Protein AF-A0A3M1MWC8-F1 (afdb_monomer_lite)

Radius of gyration: 82.12 Å; chains: 1; bounding box: 139×34×210 Å

Structure (mmCIF, N/CA/C/O backbone):
data_AF-A0A3M1MWC8-F1
#
_entry.id   AF-A0A3M1MWC8-F1
#
loop_
_atom_site.group_PDB
_atom_site.id
_atom_site.type_symbol
_atom_site.label_atom_id
_atom_site.label_alt_id
_atom_site.label_comp_id
_atom_site.label_asym_id
_atom_site.label_entity_id
_atom_site.label_seq_id
_atom_site.pdbx_PDB_ins_code
_atom_site.Cartn_x
_atom_site.Cartn_y
_atom_site.Cartn_z
_atom_site.occupancy
_atom_site.B_iso_or_equiv
_atom_site.auth_seq_id
_atom_site.auth_comp_id
_atom_site.auth_asym_id
_atom_site.auth_atom_id
_atom_site.pdbx_PDB_model_num
ATOM 1 N N . MET A 1 1 ? 84.995 -15.827 -116.223 1.00 38.31 1 MET A N 1
ATOM 2 C CA . MET A 1 1 ? 84.114 -15.001 -117.067 1.00 38.31 1 MET A CA 1
ATOM 3 C C . MET A 1 1 ? 84.270 -13.582 -116.581 1.00 38.31 1 MET A C 1
ATOM 5 O O . MET A 1 1 ? 84.139 -13.367 -115.385 1.00 38.31 1 MET A O 1
ATOM 9 N N . GLU A 1 2 ? 84.683 -12.692 -117.476 1.00 37.91 2 GLU A N 1
ATOM 10 C CA . GLU A 1 2 ? 84.898 -11.269 -117.216 1.00 37.91 2 GLU A CA 1
ATOM 11 C C . GLU A 1 2 ? 83.614 -10.648 -116.662 1.00 37.91 2 GLU A C 1
ATOM 13 O O . GLU A 1 2 ? 82.601 -10.576 -117.358 1.00 37.91 2 GLU A O 1
ATOM 18 N N . GLU A 1 3 ? 83.635 -10.219 -115.402 1.00 44.03 3 GLU A N 1
ATOM 19 C CA . GLU A 1 3 ? 82.586 -9.346 -114.890 1.00 44.03 3 GLU A CA 1
ATOM 20 C C . GLU A 1 3 ? 82.757 -7.993 -115.586 1.00 44.03 3 GLU A C 1
ATOM 22 O O . GLU A 1 3 ? 83.698 -7.244 -115.322 1.00 44.03 3 GLU A O 1
ATOM 27 N N . SER A 1 4 ? 81.888 -7.724 -116.562 1.00 52.09 4 SER A N 1
ATOM 28 C CA . SER A 1 4 ? 81.836 -6.437 -117.255 1.00 52.09 4 SER A CA 1
ATOM 29 C C . SER A 1 4 ? 81.659 -5.309 -116.234 1.00 52.09 4 SER A C 1
ATOM 31 O O . SER A 1 4 ? 80.893 -5.483 -115.281 1.00 52.09 4 SER A O 1
ATOM 33 N N . PRO A 1 5 ? 82.319 -4.150 -116.415 1.00 57.97 5 PRO A N 1
ATOM 34 C CA . PRO A 1 5 ? 82.152 -3.033 -115.501 1.00 57.97 5 PRO A CA 1
ATOM 35 C C . PRO A 1 5 ? 80.685 -2.597 -115.522 1.00 57.97 5 PRO A C 1
ATOM 37 O O . PRO A 1 5 ? 80.167 -2.160 -116.549 1.00 57.97 5 PRO A O 1
ATOM 40 N N . LEU A 1 6 ? 79.999 -2.757 -114.393 1.00 66.56 6 LEU A N 1
ATOM 41 C CA . LEU A 1 6 ? 78.632 -2.278 -114.211 1.00 66.56 6 LEU A CA 1
ATOM 42 C C . LEU A 1 6 ? 78.668 -0.745 -114.184 1.00 66.56 6 LEU A C 1
ATOM 44 O O . LEU A 1 6 ? 79.138 -0.141 -113.223 1.00 66.56 6 LEU A O 1
ATOM 48 N N . VAL A 1 7 ? 78.230 -0.116 -115.277 1.00 70.12 7 VAL A N 1
ATOM 49 C CA . VAL A 1 7 ? 78.173 1.345 -115.424 1.00 70.12 7 VAL A CA 1
ATOM 50 C C . VAL A 1 7 ? 76.782 1.822 -115.016 1.00 70.12 7 VAL A C 1
ATOM 52 O O . VAL A 1 7 ? 75.805 1.457 -115.659 1.00 70.12 7 VAL A O 1
ATOM 55 N N . ILE A 1 8 ? 76.705 2.646 -113.972 1.00 77.88 8 ILE A N 1
ATOM 56 C CA . ILE A 1 8 ? 75.464 3.271 -113.495 1.00 77.88 8 ILE A CA 1
ATOM 57 C C . ILE A 1 8 ? 75.379 4.669 -114.117 1.00 77.88 8 ILE A C 1
ATOM 59 O O . ILE A 1 8 ? 76.268 5.486 -113.863 1.00 77.88 8 ILE A O 1
ATOM 63 N N . ARG A 1 9 ? 74.368 4.949 -114.950 1.00 77.62 9 ARG A N 1
ATOM 64 C CA . ARG A 1 9 ? 74.211 6.262 -115.614 1.00 77.62 9 ARG A CA 1
ATOM 65 C C . ARG A 1 9 ? 73.063 7.089 -115.047 1.00 77.62 9 ARG A C 1
ATOM 67 O O . ARG A 1 9 ? 73.152 8.315 -115.055 1.00 77.62 9 ARG A O 1
ATOM 74 N N . ASP A 1 10 ? 72.044 6.433 -114.513 1.00 81.50 10 ASP A N 1
ATOM 75 C CA . ASP A 1 10 ? 70.884 7.051 -113.877 1.00 81.50 10 ASP A CA 1
ATOM 76 C C . ASP A 1 10 ? 70.375 6.210 -112.685 1.00 81.50 10 ASP A C 1
ATOM 78 O O . ASP A 1 10 ? 70.971 5.204 -112.284 1.00 81.50 10 ASP A O 1
ATOM 82 N N . VAL A 1 11 ? 69.302 6.681 -112.043 1.00 77.44 11 VAL A N 1
ATOM 83 C CA . VAL A 1 11 ? 68.699 6.021 -110.872 1.00 77.44 11 VAL A CA 1
ATOM 84 C C . VAL A 1 11 ? 67.979 4.724 -111.265 1.0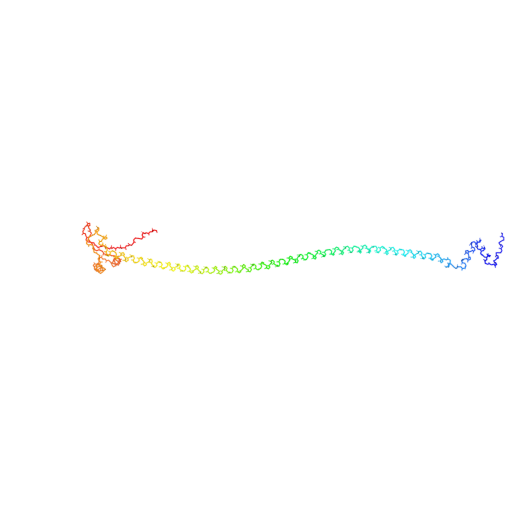0 77.44 11 VAL A C 1
ATOM 86 O O . VAL A 1 11 ? 67.907 3.803 -110.453 1.00 77.44 11 VAL A O 1
ATOM 89 N N . GLU A 1 12 ? 67.500 4.616 -112.504 1.00 81.56 12 GLU A N 1
ATOM 90 C CA . GLU A 1 12 ? 66.779 3.446 -113.016 1.00 81.56 12 GLU A CA 1
ATOM 91 C C . GLU A 1 12 ? 67.740 2.274 -113.286 1.00 81.56 12 GLU A C 1
ATOM 93 O O . GLU A 1 12 ? 67.446 1.127 -112.927 1.00 81.56 12 GLU A O 1
ATOM 98 N N . ASP A 1 13 ? 68.936 2.563 -113.808 1.00 77.56 13 ASP A N 1
ATOM 99 C CA . ASP A 1 13 ? 70.060 1.630 -113.908 1.00 77.56 13 ASP A CA 1
ATOM 100 C C . ASP A 1 13 ? 70.444 1.086 -112.522 1.00 77.56 13 ASP A C 1
ATOM 102 O O . ASP A 1 13 ? 70.625 -0.125 -112.343 1.00 77.56 13 ASP A O 1
ATOM 106 N N . LEU A 1 14 ? 70.522 1.966 -111.514 1.00 80.06 14 LEU A N 1
ATOM 107 C CA . LEU A 1 14 ? 70.811 1.587 -110.129 1.00 80.06 14 LEU A CA 1
ATOM 108 C C . LEU A 1 14 ? 69.698 0.702 -109.541 1.00 80.06 14 LEU A C 1
ATOM 110 O O . LEU A 1 14 ? 69.996 -0.334 -108.947 1.00 80.06 14 LEU A O 1
ATOM 114 N N . GLU A 1 15 ? 68.424 1.051 -109.727 1.00 80.44 15 GLU A N 1
ATOM 115 C CA . GLU A 1 15 ? 67.285 0.257 -109.248 1.00 80.44 15 GLU A CA 1
ATOM 116 C C . GLU A 1 15 ? 67.282 -1.158 -109.848 1.00 80.44 15 GLU A C 1
ATOM 118 O O . GLU A 1 15 ? 67.172 -2.150 -109.118 1.00 80.44 15 GLU A O 1
ATOM 123 N N . ARG A 1 16 ? 67.489 -1.276 -111.166 1.00 79.25 16 ARG A N 1
ATOM 124 C CA . ARG A 1 16 ? 67.524 -2.564 -111.876 1.00 79.25 16 ARG A CA 1
ATOM 125 C C . ARG A 1 16 ? 68.657 -3.463 -111.382 1.00 79.25 16 ARG A C 1
ATOM 127 O O . ARG A 1 16 ? 68.454 -4.666 -111.178 1.00 79.25 16 ARG A O 1
ATOM 134 N N . ILE A 1 17 ? 69.838 -2.891 -111.151 1.00 80.44 17 ILE A N 1
ATOM 135 C CA . ILE A 1 17 ? 71.000 -3.616 -110.623 1.00 80.44 17 ILE A CA 1
ATOM 136 C C . ILE A 1 17 ? 70.734 -4.098 -109.185 1.00 80.44 17 ILE A C 1
ATOM 138 O O . ILE A 1 17 ? 71.017 -5.259 -108.876 1.00 80.44 17 ILE A O 1
ATOM 142 N N . LEU A 1 18 ? 70.132 -3.263 -108.330 1.00 80.88 18 LEU A N 1
ATOM 143 C CA . LEU A 1 18 ? 69.821 -3.598 -106.931 1.00 80.88 18 LEU A CA 1
ATOM 144 C C . LEU A 1 18 ? 68.668 -4.607 -106.779 1.00 80.88 18 LEU A C 1
ATOM 146 O O . LEU A 1 18 ? 68.659 -5.377 -105.818 1.00 80.88 18 LEU A O 1
ATOM 150 N N . LEU A 1 19 ? 67.706 -4.638 -107.707 1.00 78.69 19 LEU A N 1
ATOM 151 C CA . LEU A 1 19 ? 66.654 -5.665 -107.748 1.00 78.69 19 LEU A CA 1
ATOM 152 C C . LEU A 1 19 ? 67.197 -7.033 -108.184 1.00 78.69 19 LEU A C 1
ATOM 154 O O . LEU A 1 19 ? 66.757 -8.058 -107.669 1.00 78.69 19 LEU A O 1
ATOM 158 N N . THR A 1 20 ? 68.169 -7.045 -109.101 1.00 81.62 20 THR A N 1
ATOM 159 C CA . THR A 1 20 ? 68.788 -8.279 -109.618 1.00 81.62 20 THR A CA 1
ATOM 160 C C . THR A 1 20 ? 69.815 -8.861 -108.635 1.00 81.62 20 THR A C 1
ATOM 162 O O . THR A 1 20 ? 69.982 -10.076 -108.563 1.00 81.62 20 THR A O 1
ATOM 165 N N . HIS A 1 21 ? 70.466 -8.009 -107.833 1.00 82.94 21 HIS A N 1
ATOM 166 C CA . HIS A 1 21 ? 71.477 -8.398 -106.844 1.00 82.94 21 HIS A CA 1
ATOM 167 C C . HIS A 1 21 ? 71.040 -8.004 -105.421 1.00 82.94 21 HIS A C 1
ATOM 169 O O . HIS A 1 21 ? 71.452 -6.958 -104.908 1.00 82.94 21 HIS A O 1
ATOM 175 N N . PRO A 1 22 ? 70.250 -8.846 -104.726 1.00 78.81 22 PRO A N 1
ATOM 176 C CA . PRO A 1 22 ? 69.733 -8.533 -103.390 1.00 78.81 22 PRO A CA 1
ATOM 177 C C . PRO A 1 22 ? 70.838 -8.267 -102.351 1.00 78.81 22 PRO A C 1
ATOM 179 O O . PRO A 1 22 ? 70.646 -7.456 -101.447 1.00 78.81 22 PRO A O 1
ATOM 182 N N . ALA A 1 23 ? 72.023 -8.868 -102.514 1.00 78.38 23 ALA A N 1
ATOM 183 C CA . ALA A 1 23 ? 73.184 -8.602 -101.661 1.00 78.38 23 ALA A CA 1
ATOM 184 C C . ALA A 1 23 ? 73.707 -7.154 -101.781 1.00 78.38 23 ALA A C 1
ATOM 186 O O . ALA A 1 23 ? 74.145 -6.570 -100.790 1.00 78.38 23 ALA A O 1
ATOM 187 N N . TRP A 1 24 ? 73.641 -6.550 -102.974 1.00 81.19 24 TRP A N 1
ATOM 188 C CA . TRP A 1 24 ? 74.087 -5.170 -103.205 1.00 81.19 24 TRP A CA 1
ATOM 189 C C . TRP A 1 24 ? 73.098 -4.164 -102.631 1.00 81.19 24 TRP A C 1
ATOM 191 O O . TRP A 1 24 ? 73.505 -3.171 -102.035 1.00 81.19 24 TRP A O 1
ATOM 201 N N . ARG A 1 25 ? 71.800 -4.459 -102.734 1.00 79.69 25 ARG A N 1
ATOM 202 C CA . ARG A 1 25 ? 70.735 -3.689 -102.083 1.00 79.69 25 ARG A CA 1
ATOM 203 C C . ARG A 1 25 ? 70.890 -3.660 -100.573 1.00 79.69 25 ARG A C 1
ATOM 205 O O . ARG A 1 25 ? 70.779 -2.590 -99.984 1.00 79.69 25 ARG A O 1
ATOM 212 N N . GLU A 1 26 ? 71.184 -4.801 -99.961 1.00 78.56 26 GLU A N 1
ATOM 213 C CA . GLU A 1 26 ? 71.414 -4.873 -98.519 1.00 78.56 26 GLU A CA 1
ATOM 214 C C . GLU A 1 26 ? 72.678 -4.101 -98.112 1.00 78.56 26 GLU A C 1
ATOM 216 O O . GLU A 1 26 ? 72.655 -3.326 -97.156 1.00 78.56 26 GLU A O 1
ATOM 221 N N . ARG A 1 27 ? 73.760 -4.203 -98.897 1.00 77.81 27 ARG A N 1
ATOM 222 C CA . ARG A 1 27 ? 74.992 -3.443 -98.644 1.00 77.81 27 ARG A CA 1
ATOM 223 C C . ARG A 1 27 ? 74.801 -1.931 -98.792 1.00 77.81 27 ARG A C 1
ATOM 225 O O . ARG A 1 27 ? 75.279 -1.176 -97.950 1.00 77.81 27 ARG A O 1
ATOM 232 N N . LEU A 1 28 ? 74.089 -1.485 -99.828 1.00 79.06 28 LEU A N 1
ATOM 233 C CA . LEU A 1 28 ? 73.754 -0.075 -100.042 1.00 79.06 28 LEU A CA 1
ATOM 234 C C . LEU A 1 28 ? 72.820 0.446 -98.936 1.00 79.06 28 LEU A C 1
ATOM 236 O O . LEU A 1 28 ? 72.993 1.567 -98.466 1.00 79.06 28 LEU A O 1
ATOM 240 N N . ARG A 1 29 ? 71.878 -0.384 -98.465 1.00 77.81 29 ARG A N 1
ATOM 241 C CA . ARG A 1 29 ? 70.994 -0.067 -97.336 1.00 77.81 29 ARG A CA 1
ATOM 242 C C . ARG A 1 29 ? 71.781 0.175 -96.052 1.00 77.81 29 ARG A C 1
ATOM 244 O O . ARG A 1 29 ? 71.519 1.174 -95.404 1.00 77.81 29 ARG A O 1
ATOM 251 N N . GLN A 1 30 ? 72.756 -0.675 -95.728 1.00 79.44 30 GLN A N 1
ATOM 252 C CA . GLN A 1 30 ? 73.627 -0.519 -94.551 1.00 79.44 30 GLN A CA 1
ATOM 253 C C . GLN A 1 30 ? 74.558 0.704 -94.635 1.00 79.44 30 GLN A C 1
ATOM 255 O O . GLN A 1 30 ? 74.917 1.277 -93.610 1.00 79.44 30 GLN A O 1
ATOM 260 N N . LEU A 1 31 ? 74.970 1.099 -95.847 1.00 77.25 31 LEU A N 1
ATOM 261 C CA . LEU A 1 31 ? 75.815 2.279 -96.071 1.00 77.25 31 LEU A CA 1
ATOM 262 C C . LEU A 1 31 ? 75.026 3.597 -95.999 1.00 77.25 31 LEU A C 1
ATOM 264 O O . LEU A 1 31 ? 75.543 4.581 -95.478 1.00 77.25 31 LEU A O 1
ATOM 268 N N . LEU A 1 32 ? 73.796 3.625 -96.530 1.00 77.38 32 LEU A N 1
ATOM 269 C CA . LEU A 1 32 ? 72.940 4.821 -96.565 1.00 77.38 32 LEU A CA 1
ATOM 270 C C . LEU A 1 32 ? 72.128 5.014 -95.279 1.00 77.38 32 LEU A C 1
ATOM 272 O O . LEU A 1 32 ? 71.945 6.137 -94.815 1.00 77.38 32 LEU A O 1
ATOM 276 N N . LEU A 1 33 ? 71.626 3.923 -94.707 1.00 77.06 33 LEU A N 1
ATOM 277 C CA . LEU A 1 33 ? 70.932 3.896 -93.428 1.00 77.06 33 LEU A CA 1
ATOM 278 C C . LEU A 1 33 ? 71.887 3.235 -92.435 1.00 77.06 33 LEU A C 1
ATOM 280 O O . LEU A 1 33 ? 72.059 2.020 -92.459 1.00 77.06 33 LEU A O 1
ATOM 284 N N . GLY A 1 34 ? 72.526 4.022 -91.566 1.00 76.75 34 GLY A N 1
ATOM 285 C CA . GLY A 1 34 ? 73.347 3.454 -90.492 1.00 76.75 34 GLY A CA 1
ATOM 286 C C . GLY A 1 34 ? 72.543 2.475 -89.621 1.00 76.75 34 GLY A C 1
ATOM 287 O O . GLY A 1 34 ? 71.311 2.545 -89.584 1.00 76.75 34 GLY A O 1
ATOM 288 N N . GLU A 1 35 ? 73.225 1.596 -88.876 1.00 72.50 35 GLU A N 1
ATOM 289 C CA . GLU A 1 35 ? 72.606 0.481 -88.126 1.00 72.50 35 GLU A CA 1
ATOM 290 C C . GLU A 1 35 ? 71.414 0.893 -87.238 1.00 72.50 35 GLU A C 1
ATOM 292 O O . GLU A 1 35 ? 70.447 0.145 -87.071 1.00 72.50 35 GLU A O 1
ATOM 297 N N . GLY A 1 36 ? 71.440 2.118 -86.703 1.00 76.06 36 GLY A N 1
ATOM 298 C CA . GLY A 1 36 ? 70.351 2.673 -85.902 1.00 76.06 36 GLY A CA 1
ATOM 299 C C . GLY A 1 36 ? 69.041 2.890 -86.672 1.00 76.06 36 GLY A C 1
ATOM 300 O O . GLY A 1 36 ? 67.975 2.636 -86.113 1.00 76.06 36 GLY A O 1
ATOM 301 N N . LEU A 1 37 ? 69.100 3.322 -87.939 1.00 79.19 37 LEU A N 1
ATOM 302 C CA . LEU A 1 37 ? 67.916 3.590 -88.770 1.00 79.19 37 LEU A CA 1
ATOM 303 C C . LEU A 1 37 ? 67.334 2.308 -89.377 1.00 79.19 37 LEU A C 1
ATOM 305 O O . LEU A 1 37 ? 66.119 2.207 -89.531 1.00 79.19 37 LEU A O 1
ATOM 309 N N . THR A 1 38 ? 68.165 1.302 -89.664 1.00 79.62 38 THR A N 1
ATOM 310 C CA . THR A 1 38 ? 67.692 -0.017 -90.120 1.00 79.62 38 THR A CA 1
ATOM 311 C C . THR A 1 38 ? 67.005 -0.811 -89.009 1.00 79.62 38 THR A C 1
ATOM 313 O O . THR A 1 38 ? 66.042 -1.524 -89.282 1.00 79.62 38 THR A O 1
ATOM 316 N N . ALA A 1 39 ? 67.449 -0.667 -87.754 1.00 83.75 39 ALA A N 1
ATOM 317 C CA . ALA A 1 39 ? 66.852 -1.345 -86.600 1.00 83.75 39 ALA A CA 1
ATOM 318 C C . ALA A 1 39 ? 65.635 -0.609 -86.004 1.00 83.75 39 ALA A C 1
ATOM 320 O O . ALA A 1 39 ? 64.925 -1.179 -85.174 1.00 83.75 39 ALA A O 1
ATOM 321 N N . LEU A 1 40 ? 65.386 0.648 -86.395 1.00 87.62 40 LEU A N 1
ATOM 322 C CA . LEU A 1 40 ? 64.353 1.498 -85.794 1.00 87.62 40 LEU A CA 1
ATOM 323 C C . LEU A 1 40 ? 62.934 0.897 -85.867 1.00 87.62 40 LEU A C 1
ATOM 325 O O . LEU A 1 40 ? 62.294 0.868 -84.818 1.00 87.62 40 LEU A O 1
ATOM 329 N N . PRO A 1 41 ? 62.441 0.366 -87.009 1.00 87.69 41 PRO A N 1
ATOM 330 C CA . PRO A 1 41 ? 61.098 -0.219 -87.069 1.00 87.69 41 PRO A CA 1
ATOM 331 C C . PRO A 1 41 ? 60.929 -1.400 -86.108 1.00 87.69 41 PRO A C 1
ATOM 333 O O . PRO A 1 41 ? 59.959 -1.452 -85.365 1.00 87.69 41 PRO A O 1
ATOM 336 N N . GLN A 1 42 ? 61.923 -2.292 -86.032 1.00 87.12 42 GLN A N 1
ATOM 337 C CA . GLN A 1 42 ? 61.888 -3.440 -85.120 1.00 87.12 42 GLN A CA 1
ATOM 338 C C . GLN A 1 42 ? 61.989 -3.016 -83.649 1.00 87.12 42 GLN A C 1
ATOM 340 O O . GLN A 1 42 ? 61.327 -3.593 -82.792 1.00 87.12 42 GLN A O 1
ATOM 345 N N . ARG A 1 43 ? 62.813 -2.006 -83.332 1.00 88.19 43 ARG A N 1
ATOM 346 C CA . ARG A 1 43 ? 62.898 -1.438 -81.975 1.00 88.19 43 ARG A CA 1
ATOM 347 C C . ARG A 1 43 ? 61.586 -0.778 -81.567 1.00 88.19 43 ARG A C 1
ATOM 349 O O . ARG A 1 43 ? 61.176 -0.936 -80.424 1.00 88.19 43 ARG A O 1
ATOM 356 N N . PHE A 1 44 ? 60.942 -0.068 -82.490 1.00 91.12 44 PHE A N 1
ATOM 357 C CA . PHE A 1 44 ? 59.642 0.552 -82.270 1.00 91.12 44 PHE A CA 1
ATOM 358 C C . PHE A 1 44 ? 58.541 -0.498 -82.080 1.00 91.12 44 PHE A C 1
ATOM 360 O O . PHE A 1 44 ? 57.804 -0.408 -81.110 1.00 91.12 44 PHE A O 1
ATOM 367 N N . GLU A 1 45 ? 58.473 -1.534 -82.922 1.00 92.38 45 GLU A N 1
ATOM 368 C CA . GLU A 1 45 ? 57.521 -2.645 -82.759 1.00 92.38 45 GLU A CA 1
ATOM 369 C C . GLU A 1 45 ? 57.700 -3.371 -81.421 1.00 92.38 45 GLU A C 1
ATOM 371 O O . GLU A 1 45 ? 56.715 -3.658 -80.746 1.00 92.38 45 GLU A O 1
ATOM 376 N N . ARG A 1 46 ? 58.948 -3.624 -81.003 1.00 90.62 46 ARG A N 1
ATOM 377 C CA . ARG A 1 46 ? 59.239 -4.209 -79.685 1.00 90.62 46 ARG A CA 1
ATOM 378 C C . ARG A 1 46 ? 58.809 -3.295 -78.548 1.00 90.62 46 ARG A C 1
ATOM 380 O O . ARG A 1 46 ? 58.129 -3.761 -77.648 1.00 90.62 46 ARG A O 1
ATOM 387 N N . PHE A 1 47 ? 59.152 -2.010 -78.616 1.00 92.94 47 PHE A N 1
ATOM 388 C CA . PHE A 1 47 ? 58.738 -1.026 -77.617 1.00 92.94 47 PHE A CA 1
ATOM 389 C C . PHE A 1 47 ? 57.211 -0.963 -77.495 1.00 92.94 47 PHE A C 1
ATOM 391 O O . PHE A 1 47 ? 56.675 -1.078 -76.401 1.00 92.94 47 PHE A O 1
ATOM 398 N N . VAL A 1 48 ? 56.503 -0.863 -78.622 1.00 94.81 48 VAL A N 1
ATOM 399 C CA . VAL A 1 48 ? 55.036 -0.859 -78.675 1.00 94.81 48 VAL A CA 1
ATOM 400 C C . VAL A 1 48 ? 54.467 -2.151 -78.082 1.00 94.81 48 VAL A C 1
ATOM 402 O O . VAL A 1 48 ? 53.551 -2.091 -77.268 1.00 94.81 48 VAL A O 1
ATOM 405 N N . ALA A 1 49 ? 55.023 -3.316 -78.424 1.00 92.88 49 ALA A N 1
ATOM 406 C CA . ALA A 1 49 ? 54.583 -4.597 -77.875 1.00 92.88 49 ALA A CA 1
ATOM 407 C C . ALA A 1 49 ? 54.822 -4.712 -76.358 1.00 92.88 49 ALA A C 1
ATOM 409 O O . ALA A 1 49 ? 53.952 -5.200 -75.639 1.00 92.88 49 ALA A O 1
ATOM 410 N N . GLU A 1 50 ? 55.976 -4.257 -75.867 1.00 94.00 50 GLU A N 1
ATOM 411 C CA . GLU A 1 50 ? 56.330 -4.267 -74.445 1.00 94.00 50 GLU A CA 1
ATOM 412 C C . GLU A 1 50 ? 55.432 -3.321 -73.638 1.00 94.00 50 GLU A C 1
ATOM 414 O O . GLU A 1 50 ? 54.856 -3.739 -72.633 1.00 94.00 50 GLU A O 1
ATOM 419 N N . GLU A 1 51 ? 55.245 -2.083 -74.101 1.00 93.62 51 GLU A N 1
ATOM 420 C CA . GLU A 1 51 ? 54.366 -1.094 -73.463 1.00 93.62 51 GLU A CA 1
ATOM 421 C C . GLU A 1 51 ? 52.902 -1.550 -73.466 1.00 93.62 51 GLU A C 1
ATOM 423 O O . GLU A 1 51 ? 52.231 -1.480 -72.436 1.00 93.62 51 GLU A O 1
ATOM 428 N N . HIS A 1 52 ? 52.398 -2.092 -74.583 1.00 94.62 52 HIS A N 1
ATOM 429 C CA . HIS A 1 52 ? 51.042 -2.646 -74.628 1.00 94.62 52 HIS A CA 1
ATOM 430 C C . HIS A 1 52 ? 50.875 -3.840 -73.688 1.00 94.62 52 HIS A C 1
ATOM 432 O O . HIS A 1 52 ? 49.864 -3.923 -72.994 1.00 94.62 52 HIS A O 1
ATOM 438 N N . ALA A 1 53 ? 51.865 -4.732 -73.597 1.00 94.12 53 ALA A N 1
ATOM 439 C CA . ALA A 1 53 ? 51.811 -5.858 -72.670 1.00 94.12 53 ALA A CA 1
ATOM 440 C C . ALA A 1 53 ? 51.800 -5.397 -71.200 1.00 94.12 53 ALA A C 1
ATOM 442 O O . ALA A 1 53 ? 51.048 -5.939 -70.385 1.00 94.12 53 ALA A O 1
ATOM 443 N N . GLN A 1 54 ? 52.594 -4.376 -70.856 1.00 95.31 54 GLN A N 1
ATOM 444 C CA . GLN A 1 54 ? 52.597 -3.779 -69.516 1.00 95.31 54 GLN A CA 1
ATOM 445 C C . GLN A 1 54 ? 51.275 -3.067 -69.199 1.00 95.31 54 GLN A C 1
ATOM 447 O O . GLN A 1 54 ? 50.735 -3.218 -68.094 1.00 95.31 54 GLN A O 1
ATOM 452 N N . LEU A 1 55 ? 50.725 -2.326 -70.165 1.00 95.75 55 LEU A N 1
ATOM 453 C CA . LEU A 1 55 ? 49.419 -1.682 -70.052 1.00 95.75 55 LEU A CA 1
ATOM 454 C C . LEU A 1 55 ? 48.323 -2.727 -69.818 1.00 95.75 55 LEU A C 1
ATOM 456 O O . LEU A 1 55 ? 47.554 -2.599 -68.868 1.00 95.75 55 LEU A O 1
ATOM 460 N N . ASP A 1 56 ? 48.292 -3.796 -70.613 1.00 96.00 56 ASP A N 1
ATOM 461 C CA . ASP A 1 56 ? 47.319 -4.883 -70.490 1.00 96.00 56 ASP A CA 1
ATOM 462 C C . ASP A 1 56 ? 47.411 -5.575 -69.130 1.00 96.00 56 ASP A C 1
ATOM 464 O O . ASP A 1 56 ? 46.392 -5.868 -68.497 1.00 96.00 56 ASP A O 1
ATOM 468 N N . GLN A 1 57 ? 48.627 -5.816 -68.636 1.00 95.94 57 GLN A N 1
ATOM 469 C CA . GLN A 1 57 ? 48.831 -6.381 -67.305 1.00 95.94 57 GLN A CA 1
ATOM 470 C C . GLN A 1 57 ? 48.302 -5.443 -66.212 1.00 95.94 57 GLN A C 1
ATOM 472 O O . GLN A 1 57 ? 47.644 -5.894 -65.269 1.00 95.94 57 GLN A O 1
ATOM 477 N N . THR A 1 58 ? 48.559 -4.143 -66.345 1.00 96.25 58 THR A N 1
ATOM 478 C CA . THR A 1 58 ? 48.089 -3.127 -65.399 1.00 96.25 58 THR A CA 1
ATOM 479 C C . THR A 1 58 ? 46.567 -3.027 -65.417 1.00 96.25 58 THR A C 1
ATOM 481 O O . THR A 1 58 ? 45.945 -3.052 -64.356 1.00 96.25 58 THR A O 1
ATOM 484 N N . LEU A 1 59 ? 45.953 -3.011 -66.602 1.00 97.00 59 LEU A N 1
ATOM 485 C CA . LEU A 1 59 ? 44.501 -2.998 -66.773 1.00 97.00 59 LEU A CA 1
ATOM 486 C C . LEU A 1 59 ? 43.850 -4.237 -66.156 1.00 97.00 59 LEU A C 1
ATOM 488 O O . LEU A 1 59 ? 42.869 -4.107 -65.427 1.00 97.00 59 LEU A O 1
ATOM 492 N N . ARG A 1 60 ? 44.428 -5.429 -66.353 1.00 96.56 60 ARG A N 1
ATOM 493 C CA . ARG A 1 60 ? 43.948 -6.660 -65.701 1.00 96.56 60 ARG A CA 1
ATOM 494 C C . ARG A 1 60 ? 44.037 -6.572 -64.180 1.00 96.56 60 ARG A C 1
ATOM 496 O O . ARG A 1 60 ? 43.092 -6.952 -63.493 1.00 96.56 60 ARG A O 1
ATOM 503 N N . ARG A 1 61 ? 45.146 -6.052 -63.643 1.00 97.31 61 ARG A N 1
ATOM 504 C CA . ARG A 1 61 ? 45.324 -5.883 -62.193 1.00 97.31 61 ARG A CA 1
ATOM 505 C C . ARG A 1 61 ? 44.319 -4.890 -61.613 1.00 97.31 61 ARG A C 1
ATOM 507 O O . ARG A 1 61 ? 43.754 -5.155 -60.557 1.00 97.31 61 ARG A O 1
ATOM 514 N N . ILE A 1 62 ? 44.087 -3.770 -62.297 1.00 97.62 62 ILE A N 1
ATOM 515 C CA . ILE A 1 62 ? 43.075 -2.784 -61.902 1.00 97.62 62 ILE A CA 1
ATOM 516 C C . ILE A 1 62 ? 41.682 -3.418 -61.944 1.00 97.62 62 ILE A C 1
ATOM 518 O O . ILE A 1 62 ? 40.949 -3.286 -60.970 1.00 97.62 62 ILE A O 1
ATOM 522 N N . GLY A 1 63 ? 41.343 -4.162 -63.002 1.00 97.25 63 GLY A N 1
ATOM 523 C CA . GLY A 1 63 ? 40.067 -4.880 -63.109 1.00 97.25 63 GLY A CA 1
ATOM 524 C C . GLY A 1 63 ? 39.815 -5.808 -61.918 1.00 97.25 63 GLY A C 1
ATOM 525 O O . GLY A 1 63 ? 38.781 -5.706 -61.268 1.00 97.25 63 GLY A O 1
ATOM 526 N N . GLN A 1 64 ? 40.812 -6.614 -61.542 1.00 97.25 64 GLN A N 1
ATOM 527 C CA . GLN A 1 64 ? 40.729 -7.494 -60.368 1.00 97.25 64 GLN A CA 1
ATOM 528 C C . GLN A 1 64 ? 40.559 -6.729 -59.045 1.00 97.25 64 GLN A C 1
ATOM 530 O O . GLN A 1 64 ? 39.868 -7.197 -58.142 1.00 97.25 64 GLN A O 1
ATOM 535 N N . LEU A 1 65 ? 41.209 -5.571 -58.888 1.00 97.62 65 LEU A N 1
ATOM 536 C CA . LEU A 1 65 ? 41.045 -4.737 -57.692 1.00 97.62 65 LEU A CA 1
ATOM 537 C C . LEU A 1 65 ? 39.650 -4.110 -57.626 1.00 97.62 65 LEU A C 1
ATOM 539 O O . LEU A 1 65 ? 39.069 -4.050 -56.546 1.00 97.62 65 LEU A O 1
ATOM 543 N N . VAL A 1 66 ? 39.109 -3.674 -58.765 1.00 97.88 66 VAL A N 1
ATOM 544 C CA . VAL A 1 66 ? 37.748 -3.131 -58.860 1.00 97.88 66 VAL A CA 1
ATOM 545 C C . VAL A 1 66 ? 36.711 -4.202 -58.527 1.00 97.88 66 VAL A C 1
ATOM 547 O O . VAL A 1 66 ? 35.792 -3.919 -57.764 1.00 97.88 66 VAL A O 1
ATOM 550 N N . GLU A 1 67 ? 36.875 -5.430 -59.026 1.00 97.44 67 GLU A N 1
ATOM 551 C CA . GLU A 1 67 ? 35.997 -6.560 -58.686 1.00 97.44 67 GLU A CA 1
ATOM 552 C C . GLU A 1 67 ? 36.011 -6.851 -57.181 1.00 97.44 67 GLU A C 1
ATOM 554 O O . GLU A 1 67 ? 34.954 -6.884 -56.552 1.00 97.44 67 GLU A O 1
ATOM 559 N N . LYS A 1 68 ? 37.199 -6.950 -56.569 1.00 97.50 68 LYS A N 1
ATOM 560 C CA . LYS A 1 68 ? 37.323 -7.141 -55.113 1.00 97.50 68 LYS A CA 1
ATOM 561 C C . LYS A 1 68 ? 36.668 -6.014 -54.319 1.00 97.50 68 LYS A C 1
ATOM 563 O O . LYS A 1 68 ? 35.955 -6.272 -53.353 1.00 97.50 68 LYS A O 1
ATOM 568 N N . LEU A 1 69 ? 36.880 -4.765 -54.731 1.00 97.69 69 LEU A N 1
ATOM 569 C CA . LEU A 1 69 ? 36.273 -3.615 -54.068 1.00 97.69 69 LEU A CA 1
ATOM 570 C C . LEU A 1 69 ? 34.741 -3.622 -54.218 1.00 97.69 69 LEU A C 1
ATOM 572 O O . LEU A 1 69 ? 34.030 -3.232 -53.293 1.00 97.69 69 LEU A O 1
ATOM 576 N N . ALA A 1 70 ? 34.214 -4.075 -55.357 1.00 96.88 70 ALA A N 1
ATOM 577 C CA . ALA A 1 70 ? 32.776 -4.226 -55.562 1.00 96.88 70 ALA A CA 1
ATOM 578 C C . ALA A 1 70 ? 32.177 -5.296 -54.631 1.00 96.88 70 ALA A C 1
ATOM 580 O O . ALA A 1 70 ? 31.130 -5.060 -54.024 1.00 96.88 70 ALA A O 1
ATOM 581 N N . GLU A 1 71 ? 32.859 -6.432 -54.459 1.00 97.62 71 GLU A N 1
ATOM 582 C CA . GLU A 1 71 ? 32.456 -7.489 -53.523 1.00 97.62 71 GLU A CA 1
ATOM 583 C C . GLU A 1 71 ? 32.467 -7.008 -52.064 1.00 97.62 71 GLU A C 1
ATOM 585 O O . GLU A 1 71 ? 31.504 -7.229 -51.323 1.00 97.62 71 GLU A O 1
ATOM 590 N N . GLU A 1 72 ? 33.523 -6.304 -51.646 1.00 97.88 72 GLU A N 1
ATOM 591 C CA . GLU A 1 72 ? 33.620 -5.726 -50.301 1.00 97.88 72 GLU A CA 1
ATOM 592 C C . GLU A 1 72 ? 32.524 -4.687 -50.047 1.00 97.88 72 GLU A C 1
ATOM 594 O O . GLU A 1 72 ? 31.872 -4.726 -49.001 1.00 97.88 72 GLU A O 1
ATOM 599 N N . ASN A 1 73 ? 32.256 -3.807 -51.015 1.00 97.81 73 ASN A N 1
ATOM 600 C CA . ASN A 1 73 ? 31.172 -2.830 -50.918 1.00 97.81 73 ASN A CA 1
ATOM 601 C C . ASN A 1 73 ? 29.801 -3.500 -50.788 1.00 97.81 73 ASN A C 1
ATOM 603 O O . ASN A 1 73 ? 28.988 -3.074 -49.966 1.00 97.81 73 ASN A O 1
ATOM 607 N N . LEU A 1 74 ? 29.545 -4.568 -51.549 1.00 97.81 74 LEU A N 1
ATOM 608 C CA . LEU A 1 74 ? 28.299 -5.324 -51.436 1.00 97.81 74 LEU A CA 1
ATOM 609 C C . LEU A 1 74 ? 28.159 -5.953 -50.043 1.00 97.81 74 LEU A C 1
ATOM 611 O O . LEU A 1 74 ? 27.094 -5.874 -49.428 1.00 97.81 74 LEU A O 1
ATOM 615 N N . ARG A 1 75 ? 29.241 -6.534 -49.515 1.00 97.94 75 ARG A N 1
ATOM 616 C CA . ARG A 1 75 ? 29.261 -7.116 -48.168 1.00 97.94 75 ARG A CA 1
ATOM 617 C C . ARG A 1 75 ? 29.008 -6.062 -47.090 1.00 97.94 75 ARG A C 1
ATOM 619 O O . ARG A 1 75 ? 28.216 -6.305 -46.179 1.00 97.94 75 ARG A O 1
ATOM 626 N N . LEU A 1 76 ? 29.646 -4.898 -47.192 1.00 98.12 76 LEU A N 1
ATOM 627 C CA . LEU A 1 76 ? 29.427 -3.787 -46.266 1.00 98.12 76 LEU A CA 1
ATOM 628 C C . LEU A 1 76 ? 27.978 -3.290 -46.331 1.00 98.12 76 LEU A C 1
ATOM 630 O O . LEU A 1 76 ? 27.365 -3.103 -45.285 1.00 98.12 76 LEU A O 1
ATOM 634 N N . ALA A 1 77 ? 27.392 -3.164 -47.525 1.00 97.69 77 ALA A N 1
ATOM 635 C CA . ALA A 1 77 ? 25.991 -2.769 -47.699 1.00 97.69 77 ALA A CA 1
ATOM 636 C C . ALA A 1 77 ? 24.999 -3.767 -47.066 1.00 97.69 77 ALA A C 1
ATOM 638 O O . ALA A 1 77 ? 23.973 -3.384 -46.497 1.00 97.69 77 ALA A O 1
ATOM 639 N N . GLN A 1 78 ? 25.306 -5.064 -47.119 1.00 97.69 78 GLN A N 1
ATOM 640 C CA . GLN A 1 78 ? 24.516 -6.087 -46.429 1.00 97.69 78 GLN A CA 1
ATOM 641 C C . GLN A 1 78 ? 24.653 -5.971 -44.904 1.00 97.69 78 GLN A C 1
ATOM 643 O O . GLN A 1 78 ? 23.658 -6.058 -44.181 1.00 97.69 78 GLN A O 1
ATOM 648 N N . GLN A 1 79 ? 25.869 -5.737 -44.401 1.00 98.19 79 GLN A N 1
ATOM 649 C CA . GLN A 1 79 ? 26.116 -5.551 -42.970 1.00 98.19 79 GLN A CA 1
ATO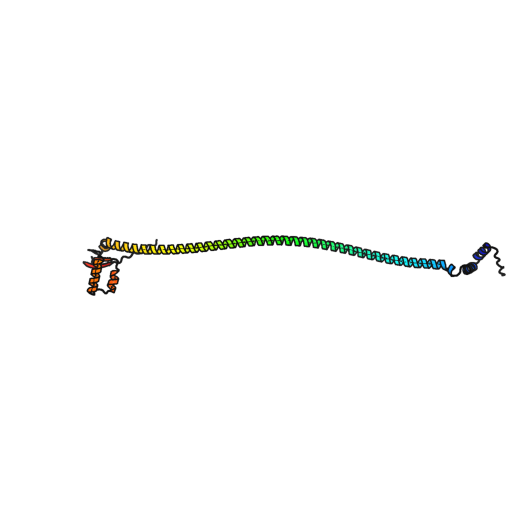M 650 C C . GLN A 1 79 ? 25.430 -4.300 -42.419 1.00 98.19 79 GLN A C 1
ATOM 652 O O . GLN A 1 79 ? 24.826 -4.370 -41.348 1.00 98.19 79 GLN A O 1
ATOM 657 N N . THR A 1 80 ? 25.477 -3.177 -43.139 1.00 98.06 80 THR A N 1
ATOM 658 C CA . THR A 1 80 ? 24.788 -1.948 -42.727 1.00 98.06 80 THR A CA 1
ATOM 659 C C . THR A 1 80 ? 23.283 -2.162 -42.678 1.00 98.06 80 THR A C 1
ATOM 661 O O . THR A 1 80 ? 22.667 -1.811 -41.678 1.00 98.06 80 THR A O 1
ATOM 664 N N . THR A 1 81 ? 22.706 -2.843 -43.671 1.00 98.00 81 THR A N 1
ATOM 665 C CA . THR A 1 81 ? 21.275 -3.184 -43.689 1.00 98.00 81 THR A CA 1
ATOM 666 C C . THR A 1 81 ? 20.876 -4.037 -42.478 1.00 98.00 81 THR A C 1
ATOM 668 O O . THR A 1 81 ? 19.892 -3.739 -41.799 1.00 98.00 81 THR A O 1
ATOM 671 N N . LEU A 1 82 ? 21.663 -5.068 -42.143 1.00 98.19 82 LEU A N 1
ATOM 672 C CA . LEU A 1 82 ? 21.420 -5.899 -40.958 1.00 98.19 82 LEU A CA 1
ATOM 673 C C . LEU A 1 82 ? 21.507 -5.088 -39.657 1.00 98.19 82 LEU A C 1
ATOM 675 O O . LEU A 1 82 ? 20.685 -5.270 -38.757 1.00 98.19 82 LEU A O 1
ATOM 679 N N . LEU A 1 83 ? 22.499 -4.202 -39.545 1.00 98.25 83 LEU A N 1
ATOM 680 C CA . LEU A 1 83 ? 22.648 -3.324 -38.386 1.00 98.25 83 LEU A CA 1
ATOM 681 C C . LEU A 1 83 ? 21.472 -2.353 -38.261 1.00 98.25 83 LEU A C 1
ATOM 683 O O . LEU A 1 83 ? 20.960 -2.179 -37.158 1.00 98.25 83 LEU A O 1
ATOM 687 N N . THR A 1 84 ? 20.991 -1.785 -39.367 1.00 98.19 84 THR A N 1
ATOM 688 C CA . THR A 1 84 ? 19.797 -0.931 -39.383 1.00 98.19 84 THR A CA 1
ATOM 689 C C . THR A 1 84 ? 18.567 -1.682 -38.882 1.00 98.19 84 THR A C 1
ATOM 691 O O . THR A 1 84 ? 17.841 -1.159 -38.041 1.00 98.19 84 THR A O 1
ATOM 694 N N . HIS A 1 85 ? 18.353 -2.927 -39.321 1.00 97.94 85 HIS A N 1
ATOM 695 C CA . HIS A 1 85 ? 17.254 -3.746 -38.804 1.00 97.94 85 HIS A CA 1
ATOM 696 C C . HIS A 1 85 ? 17.377 -3.997 -37.298 1.00 97.94 85 HIS A C 1
ATOM 698 O O . HIS A 1 85 ? 16.419 -3.768 -36.565 1.00 97.94 85 HIS A O 1
ATOM 704 N N . ARG A 1 86 ? 18.566 -4.376 -36.813 1.00 98.00 86 ARG A N 1
ATOM 705 C CA . ARG A 1 86 ? 18.800 -4.588 -35.374 1.00 98.00 86 ARG A CA 1
ATOM 706 C C . ARG A 1 86 ? 18.574 -3.326 -34.545 1.00 98.00 86 ARG A C 1
ATOM 708 O O . ARG A 1 86 ? 18.049 -3.417 -33.440 1.00 98.00 86 ARG A O 1
ATOM 715 N N . LEU A 1 87 ? 18.973 -2.162 -35.058 1.00 98.12 87 LEU A N 1
ATOM 716 C CA . LEU A 1 87 ? 18.720 -0.883 -34.395 1.00 98.12 87 LEU A CA 1
ATOM 717 C C . LEU A 1 87 ? 17.223 -0.593 -34.312 1.00 98.12 87 LEU A C 1
ATOM 719 O O . LEU A 1 87 ? 16.746 -0.241 -33.239 1.00 98.12 87 LEU A O 1
ATOM 723 N N . ASN A 1 88 ? 16.475 -0.814 -35.394 1.00 97.94 88 ASN A N 1
ATOM 724 C CA . ASN A 1 88 ? 15.024 -0.634 -35.390 1.00 97.94 88 ASN A CA 1
ATOM 725 C C . ASN A 1 88 ? 14.335 -1.561 -34.375 1.00 97.94 88 ASN A C 1
ATOM 727 O O . ASN A 1 88 ? 13.477 -1.104 -33.618 1.00 97.94 88 ASN A O 1
ATOM 731 N N . ASP A 1 89 ? 14.740 -2.832 -34.305 1.00 98.12 89 ASP A N 1
ATOM 732 C CA . ASP A 1 89 ? 14.212 -3.789 -33.325 1.00 98.12 89 ASP A CA 1
ATOM 733 C C . ASP A 1 89 ? 14.512 -3.348 -31.886 1.00 98.12 89 ASP A C 1
ATOM 735 O O . ASP A 1 89 ? 13.645 -3.423 -31.009 1.00 98.12 89 ASP A O 1
ATOM 739 N N . LEU A 1 90 ? 15.728 -2.846 -31.640 1.00 98.19 90 LEU A N 1
ATOM 740 C CA . LEU A 1 90 ? 16.129 -2.331 -30.334 1.00 98.19 90 LEU A CA 1
ATOM 741 C C . LEU A 1 90 ? 15.318 -1.088 -29.950 1.00 98.19 90 LEU A C 1
ATOM 743 O O . LEU A 1 90 ? 14.833 -1.011 -28.824 1.00 98.19 90 LEU A O 1
ATOM 747 N N . THR A 1 91 ? 15.105 -0.153 -30.878 1.00 98.06 91 THR A N 1
ATOM 748 C CA . THR A 1 91 ? 14.259 1.029 -30.658 1.00 98.06 91 THR A CA 1
ATOM 749 C C . THR A 1 91 ? 12.822 0.630 -30.324 1.00 98.06 91 THR A C 1
ATOM 751 O O . THR A 1 91 ? 12.241 1.152 -29.374 1.00 98.06 91 THR A O 1
ATOM 754 N N . GLN A 1 92 ? 12.251 -0.347 -31.034 1.00 98.00 92 GLN A N 1
ATOM 755 C CA . GLN A 1 92 ? 10.915 -0.862 -30.716 1.00 98.00 92 GLN A CA 1
ATOM 756 C C . GLN A 1 92 ? 10.862 -1.569 -29.358 1.00 98.00 92 GLN A C 1
ATOM 758 O O . GLN A 1 92 ? 9.845 -1.514 -28.664 1.00 98.00 92 GLN A O 1
ATOM 763 N N . HIS A 1 93 ? 11.921 -2.285 -28.979 1.00 98.00 93 HIS A N 1
ATOM 764 C CA . HIS A 1 93 ? 12.002 -2.904 -27.662 1.00 98.00 93 HIS A CA 1
ATOM 765 C C . HIS A 1 93 ? 12.088 -1.849 -26.555 1.00 98.00 93 HIS A C 1
ATOM 767 O O . HIS A 1 93 ? 11.354 -1.952 -25.576 1.00 98.00 93 HIS A O 1
ATOM 773 N N . MET A 1 94 ? 12.901 -0.809 -26.746 1.00 97.81 94 MET A N 1
ATOM 774 C CA . MET A 1 94 ? 13.027 0.306 -25.811 1.00 97.81 94 MET A CA 1
ATOM 775 C C . MET A 1 94 ? 11.688 1.023 -25.608 1.00 97.81 94 MET A C 1
ATOM 777 O O . MET A 1 94 ? 11.264 1.172 -24.468 1.00 97.81 94 MET A O 1
ATOM 781 N N . GLY A 1 95 ? 10.950 1.319 -26.684 1.00 98.25 95 GLY A N 1
ATOM 782 C CA . GLY A 1 95 ? 9.613 1.916 -26.568 1.00 98.25 95 GLY A CA 1
ATOM 783 C C . GLY A 1 95 ? 8.606 1.029 -25.819 1.00 98.25 95 GLY A C 1
ATOM 784 O O . GLY A 1 95 ? 7.773 1.522 -25.061 1.00 98.25 95 GLY A O 1
ATOM 785 N N . ARG A 1 96 ? 8.700 -0.303 -25.957 1.00 98.25 96 ARG A N 1
ATOM 786 C CA . ARG A 1 96 ? 7.881 -1.237 -25.160 1.00 98.25 96 ARG A CA 1
ATOM 787 C C . 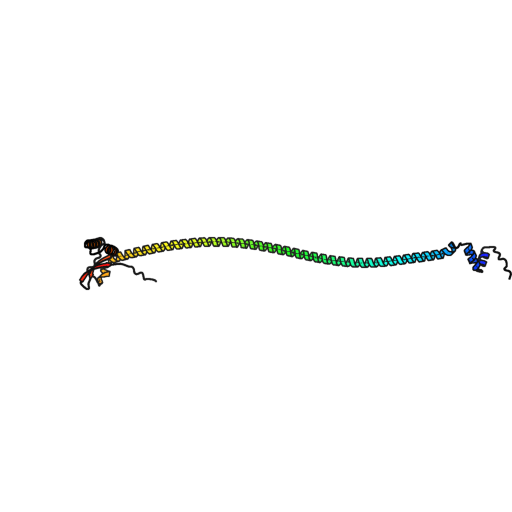ARG A 1 96 ? 8.252 -1.212 -23.679 1.00 98.25 96 ARG A C 1
ATOM 789 O O . ARG A 1 96 ? 7.358 -1.276 -22.840 1.00 98.25 96 ARG A O 1
ATOM 796 N N . VAL A 1 97 ? 9.542 -1.133 -23.361 1.00 98.31 97 VAL A N 1
ATOM 797 C CA . VAL A 1 97 ? 10.024 -1.034 -21.976 1.00 98.31 97 VAL A CA 1
ATOM 798 C C . VAL A 1 97 ? 9.583 0.287 -21.343 1.00 98.31 97 VAL A C 1
ATOM 800 O O . VAL A 1 97 ? 9.086 0.275 -20.222 1.00 98.31 97 VAL A O 1
ATOM 803 N N . GLU A 1 98 ? 9.678 1.404 -22.063 1.00 98.31 98 GLU A N 1
ATOM 804 C CA . GLU A 1 98 ? 9.201 2.715 -21.597 1.00 98.31 98 GLU A CA 1
ATOM 805 C C . GLU A 1 98 ? 7.705 2.685 -21.259 1.00 98.31 98 GLU A C 1
ATOM 807 O O . GLU A 1 98 ? 7.315 3.066 -20.155 1.00 98.31 98 GLU A O 1
ATOM 812 N N . ALA A 1 99 ? 6.875 2.121 -22.143 1.00 98.00 99 ALA A N 1
ATOM 813 C CA . ALA A 1 99 ? 5.443 1.968 -21.890 1.00 98.00 99 ALA A CA 1
ATOM 814 C C . ALA A 1 99 ? 5.145 1.072 -20.671 1.00 98.00 99 ALA A C 1
ATOM 816 O O . ALA A 1 99 ? 4.217 1.336 -19.904 1.00 98.00 99 ALA A O 1
ATOM 817 N N . GLN A 1 100 ? 5.934 0.012 -20.458 1.00 98.31 100 GLN A N 1
ATOM 818 C CA . GLN A 1 100 ? 5.808 -0.834 -19.267 1.00 98.31 100 GLN A CA 1
ATOM 819 C C . GLN A 1 100 ? 6.181 -0.082 -17.988 1.00 98.31 100 GLN A C 1
ATOM 821 O O . GLN A 1 100 ? 5.482 -0.218 -16.985 1.00 98.31 100 GLN A O 1
ATOM 826 N N . ILE A 1 101 ? 7.250 0.717 -18.015 1.00 98.25 101 ILE A N 1
ATOM 827 C CA . ILE A 1 101 ? 7.675 1.547 -16.881 1.00 98.25 101 ILE A CA 1
ATOM 828 C C . ILE A 1 101 ? 6.593 2.572 -16.535 1.00 98.25 101 ILE A C 1
ATOM 830 O O . ILE A 1 101 ? 6.271 2.742 -15.358 1.00 98.25 101 ILE A O 1
ATOM 834 N N . GLU A 1 102 ? 5.987 3.214 -17.532 1.00 98.38 102 GLU A N 1
ATOM 835 C CA . GLU A 1 102 ? 4.899 4.165 -17.307 1.00 98.38 102 GLU A CA 1
ATOM 836 C C . GLU A 1 102 ? 3.675 3.480 -16.680 1.00 98.38 102 GLU A C 1
ATOM 838 O O . GLU A 1 102 ? 3.157 3.943 -15.661 1.00 98.38 102 GLU A O 1
ATOM 843 N N . ALA A 1 103 ? 3.272 2.316 -17.198 1.00 98.19 103 ALA A N 1
ATOM 844 C CA . ALA A 1 103 ? 2.175 1.535 -16.628 1.00 98.19 103 ALA A CA 1
ATOM 845 C C . ALA A 1 103 ? 2.460 1.076 -15.185 1.00 98.19 103 ALA A C 1
ATOM 847 O O . ALA A 1 103 ? 1.573 1.131 -14.328 1.00 98.19 103 ALA A O 1
ATOM 848 N N . LEU A 1 104 ? 3.693 0.644 -14.891 1.00 98.38 104 LEU A N 1
ATOM 849 C CA . LEU A 1 104 ? 4.107 0.309 -13.526 1.00 98.38 104 LEU A CA 1
ATOM 850 C C . LEU A 1 104 ? 4.057 1.535 -12.612 1.00 98.38 104 LEU A C 1
ATOM 852 O O . LEU A 1 104 ? 3.562 1.425 -11.494 1.00 98.38 104 LEU A O 1
ATOM 856 N N . THR A 1 105 ? 4.521 2.689 -13.086 1.00 98.25 105 THR A N 1
ATOM 857 C CA . THR A 1 105 ? 4.512 3.943 -12.321 1.00 98.25 105 THR A CA 1
ATOM 858 C C . THR A 1 105 ? 3.088 4.342 -11.937 1.00 98.25 105 THR A C 1
ATOM 860 O O . THR A 1 105 ? 2.820 4.622 -10.771 1.00 98.25 105 THR A O 1
ATOM 863 N N . GLN A 1 106 ? 2.145 4.273 -12.881 1.00 98.12 106 GLN A N 1
ATOM 864 C CA . GLN A 1 106 ? 0.728 4.536 -12.602 1.00 98.12 106 GLN A CA 1
ATOM 865 C C . GLN A 1 106 ? 0.151 3.562 -11.571 1.00 98.12 106 GLN A C 1
ATOM 867 O O . GLN A 1 106 ? -0.558 3.964 -10.651 1.00 98.12 106 GLN A O 1
ATOM 872 N N . ARG A 1 107 ? 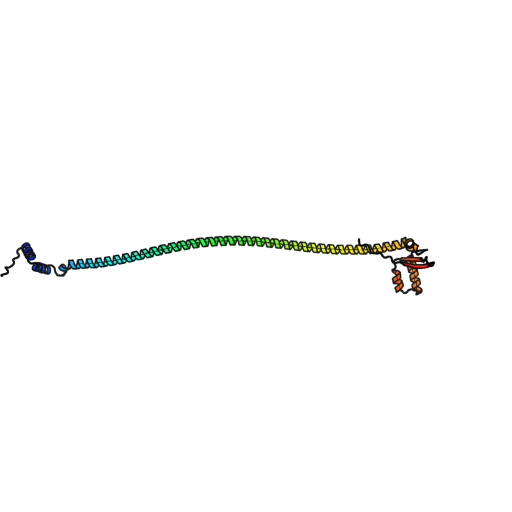0.492 2.275 -11.683 1.00 98.19 107 ARG A N 1
ATOM 873 C CA . ARG A 1 107 ? 0.029 1.252 -10.742 1.00 98.19 107 ARG A CA 1
ATOM 874 C C . ARG A 1 107 ? 0.608 1.439 -9.337 1.00 98.19 107 ARG A C 1
ATOM 876 O O . ARG A 1 107 ? -0.087 1.169 -8.364 1.00 98.19 107 ARG A O 1
ATOM 883 N N . VAL A 1 108 ? 1.857 1.891 -9.221 1.00 98.38 108 VAL A N 1
ATOM 884 C CA . VAL A 1 108 ? 2.457 2.252 -7.928 1.00 98.38 108 VAL A CA 1
ATOM 885 C C . VAL A 1 108 ? 1.718 3.440 -7.317 1.00 98.38 108 VAL A C 1
ATOM 887 O O . VAL A 1 108 ? 1.337 3.355 -6.156 1.00 98.38 108 VAL A O 1
ATOM 890 N N . ASN A 1 109 ? 1.428 4.484 -8.096 1.00 98.19 109 ASN A N 1
ATOM 891 C CA . ASN A 1 109 ? 0.684 5.648 -7.606 1.00 98.19 109 ASN A CA 1
ATOM 892 C C . ASN A 1 109 ? -0.725 5.278 -7.101 1.00 98.19 109 ASN A C 1
ATOM 894 O O . ASN A 1 109 ? -1.120 5.723 -6.025 1.00 98.19 109 ASN A O 1
ATOM 898 N N . ASP A 1 110 ? -1.461 4.424 -7.827 1.00 98.25 110 ASP A N 1
ATOM 899 C CA . ASP A 1 110 ? -2.772 3.913 -7.382 1.00 98.25 110 ASP A CA 1
ATOM 900 C C . ASP A 1 110 ? -2.663 3.134 -6.062 1.00 98.25 110 ASP A C 1
ATOM 902 O O . ASP A 1 110 ? -3.450 3.334 -5.135 1.00 98.25 110 ASP A O 1
ATOM 906 N N . LEU A 1 111 ? -1.647 2.272 -5.938 1.00 98.25 111 LEU A N 1
ATOM 907 C CA . LEU A 1 111 ? -1.401 1.530 -4.702 1.00 98.25 111 LEU A CA 1
ATOM 908 C C . LEU A 1 111 ? -1.063 2.457 -3.531 1.00 98.25 111 LEU A C 1
ATOM 910 O O . LEU A 1 111 ? -1.575 2.234 -2.435 1.00 98.25 111 LEU A O 1
ATOM 914 N N . THR A 1 112 ? -0.260 3.499 -3.754 1.00 98.00 112 THR A N 1
ATOM 915 C CA . THR A 1 112 ? 0.046 4.513 -2.737 1.00 98.00 112 THR A CA 1
ATOM 916 C C . THR A 1 112 ? -1.226 5.214 -2.266 1.00 98.00 112 THR A C 1
ATOM 918 O O . THR A 1 112 ? -1.486 5.247 -1.066 1.00 98.00 112 THR A O 1
ATOM 921 N N . GLN A 1 113 ? -2.080 5.672 -3.185 1.00 98.25 113 GLN A N 1
ATOM 922 C CA . GLN A 1 113 ? -3.340 6.330 -2.827 1.00 98.25 113 GLN A CA 1
ATOM 923 C C . GLN A 1 113 ? -4.279 5.401 -2.038 1.00 98.25 113 GLN A C 1
ATOM 925 O O . GLN A 1 113 ? -4.923 5.813 -1.072 1.00 98.25 113 GLN A O 1
ATOM 930 N N . ARG A 1 114 ? -4.362 4.123 -2.423 1.00 98.12 114 ARG A N 1
ATOM 931 C CA . ARG A 1 114 ? -5.152 3.125 -1.685 1.00 98.12 114 ARG A CA 1
ATOM 932 C C . ARG A 1 114 ? -4.598 2.876 -0.285 1.00 98.12 114 ARG A C 1
ATOM 934 O O . ARG A 1 114 ? -5.382 2.668 0.638 1.00 98.12 114 ARG A O 1
ATOM 941 N N . MET A 1 115 ? -3.278 2.891 -0.120 1.00 97.81 115 MET A N 1
ATOM 942 C CA . MET A 1 115 ? -2.637 2.734 1.183 1.00 97.81 115 MET A CA 1
ATOM 943 C C . MET A 1 115 ? -2.950 3.920 2.103 1.00 97.81 115 MET A C 1
ATOM 945 O O . MET A 1 115 ? -3.379 3.696 3.231 1.00 97.81 115 MET A O 1
ATOM 949 N N . GLU A 1 116 ? -2.881 5.153 1.594 1.00 98.12 116 GLU A N 1
ATOM 950 C CA . GLU A 1 116 ? -3.289 6.359 2.335 1.00 98.12 116 GLU A CA 1
ATOM 951 C C . GLU A 1 116 ? -4.761 6.289 2.786 1.00 98.12 116 GLU A C 1
ATOM 953 O O . GLU A 1 116 ? -5.095 6.624 3.924 1.00 98.12 116 GLU A O 1
ATOM 958 N N . GLN A 1 117 ? -5.662 5.794 1.928 1.00 98.12 117 GLN A N 1
ATOM 959 C CA . GLN A 1 117 ? -7.071 5.600 2.294 1.00 98.12 117 GLN A CA 1
ATOM 960 C C . GLN A 1 117 ? -7.253 4.560 3.406 1.00 98.12 117 GLN A C 1
ATOM 962 O O . GLN A 1 117 ? -8.063 4.763 4.311 1.00 98.12 117 GLN A O 1
ATOM 967 N N . VAL A 1 118 ? -6.510 3.451 3.352 1.00 98.31 118 VAL A N 1
ATOM 968 C CA . VAL A 1 118 ? -6.546 2.415 4.394 1.00 98.31 118 VAL A CA 1
ATOM 969 C C . VAL A 1 118 ? -6.010 2.959 5.720 1.00 98.31 118 VAL A C 1
ATOM 971 O O . VAL A 1 118 ? -6.627 2.729 6.758 1.00 98.31 118 VAL A O 1
ATOM 974 N N . GLU A 1 119 ? -4.920 3.724 5.708 1.00 98.25 119 GLU A N 1
ATOM 975 C CA . GLU A 1 119 ? -4.378 4.371 6.911 1.00 98.25 119 GLU A CA 1
ATOM 976 C C . GLU A 1 119 ? -5.386 5.343 7.547 1.00 98.25 119 GLU A C 1
ATOM 978 O O . GLU A 1 119 ? -5.578 5.338 8.770 1.00 98.25 119 GLU A O 1
ATOM 983 N N . ALA A 1 120 ? -6.104 6.116 6.726 1.00 98.00 120 ALA A N 1
ATOM 984 C CA . ALA A 1 120 ? -7.170 6.996 7.199 1.00 98.00 120 ALA A CA 1
ATOM 985 C C . ALA A 1 120 ? -8.331 6.204 7.831 1.00 98.00 120 ALA A C 1
ATOM 987 O O . ALA A 1 120 ? -8.820 6.569 8.902 1.00 98.00 120 ALA A O 1
ATOM 988 N N . GLN A 1 121 ? -8.746 5.091 7.215 1.00 98.25 121 GLN A N 1
ATOM 989 C CA . GLN A 1 121 ? -9.793 4.217 7.759 1.00 98.25 121 GLN A CA 1
ATOM 990 C C . GLN A 1 121 ? -9.380 3.569 9.086 1.00 98.25 121 GLN A C 1
ATOM 992 O O . GLN A 1 121 ? -10.184 3.513 10.017 1.00 98.25 121 GLN A O 1
ATOM 997 N N . ILE A 1 122 ? -8.130 3.109 9.199 1.00 98.19 122 ILE A N 1
ATOM 998 C CA . ILE A 1 122 ? -7.586 2.554 10.445 1.00 98.19 122 ILE A CA 1
ATOM 999 C C . ILE A 1 122 ? -7.598 3.612 11.551 1.00 98.19 122 ILE A C 1
ATOM 1001 O O . ILE A 1 122 ? -8.026 3.317 12.666 1.00 98.19 122 ILE A O 1
ATOM 1005 N N . SER A 1 123 ? -7.193 4.846 11.243 1.00 98.00 123 SER A N 1
ATOM 1006 C CA . SER A 1 123 ? -7.201 5.953 12.208 1.00 98.00 123 SER A CA 1
ATOM 1007 C C . SER A 1 123 ? -8.615 6.247 12.720 1.00 98.00 123 SER A C 1
ATOM 1009 O O . SER A 1 123 ? -8.836 6.304 13.929 1.00 98.00 123 SER A O 1
ATOM 1011 N N . GLN A 1 124 ? -9.605 6.322 11.823 1.00 98.12 124 GLN A N 1
ATOM 1012 C CA . GLN A 1 124 ? -11.011 6.505 12.207 1.00 98.12 124 GLN A CA 1
ATOM 1013 C C . GLN A 1 124 ? -11.546 5.345 13.056 1.00 98.12 124 GLN A C 1
ATOM 1015 O O . GLN A 1 124 ? -12.303 5.552 14.008 1.00 98.12 124 GLN A O 1
ATOM 1020 N N . LEU A 1 125 ? -11.165 4.108 12.725 1.00 98.25 125 LEU A N 1
ATOM 1021 C CA . LEU A 1 125 ? -11.567 2.942 13.502 1.00 98.25 125 LEU A CA 1
ATOM 1022 C C . LEU A 1 125 ? -10.954 2.972 14.907 1.00 98.25 125 LEU A C 1
ATOM 1024 O O . LEU A 1 125 ? -11.655 2.676 15.873 1.00 98.25 125 LEU A O 1
ATOM 1028 N N . ALA A 1 126 ? -9.686 3.368 15.033 1.00 98.00 126 ALA A N 1
ATOM 1029 C CA . ALA A 1 126 ? -9.012 3.511 16.320 1.00 98.00 126 ALA A CA 1
ATOM 1030 C C . ALA A 1 126 ? -9.701 4.558 17.212 1.00 98.00 126 ALA A C 1
ATOM 1032 O O . ALA A 1 126 ? -9.961 4.287 18.385 1.00 98.00 126 ALA A O 1
ATOM 1033 N N . GLU A 1 127 ? -10.079 5.711 16.652 1.00 98.31 127 GLU A N 1
ATOM 1034 C CA . GLU A 1 127 ? -10.850 6.734 17.371 1.00 98.31 127 GLU A CA 1
ATOM 1035 C C . GLU A 1 127 ? -12.206 6.202 17.845 1.00 98.31 127 GLU A C 1
ATOM 1037 O O . GLU A 1 127 ? -12.588 6.397 19.001 1.00 98.31 127 GLU A O 1
ATOM 1042 N N . ARG A 1 128 ? -12.922 5.473 16.982 1.00 98.12 128 ARG A N 1
ATOM 1043 C CA . ARG A 1 128 ? -14.220 4.881 17.326 1.00 98.12 128 ARG A CA 1
ATOM 1044 C C . ARG A 1 128 ? -14.107 3.820 18.419 1.00 98.12 128 ARG A C 1
ATOM 1046 O O . ARG A 1 128 ? -14.982 3.745 19.278 1.00 98.12 128 ARG A O 1
ATOM 1053 N N . VAL A 1 129 ? -13.056 3.003 18.396 1.00 98.25 129 VAL A N 1
ATOM 1054 C CA . VAL A 1 129 ? -12.783 2.032 19.464 1.00 98.25 129 VAL A CA 1
ATOM 1055 C C . VAL A 1 129 ? -12.502 2.760 20.777 1.00 98.25 129 VAL A C 1
ATOM 1057 O O . VAL A 1 129 ? -13.091 2.400 21.789 1.00 98.25 129 VAL A O 1
ATOM 1060 N N . ALA A 1 130 ? -11.692 3.821 20.763 1.00 97.94 130 ALA A N 1
ATOM 1061 C CA . ALA A 1 130 ? -11.416 4.610 21.963 1.00 97.94 130 ALA A CA 1
ATOM 1062 C C . ALA A 1 130 ? -12.685 5.255 22.556 1.00 97.94 130 ALA A C 1
ATOM 1064 O O . ALA A 1 130 ? -12.856 5.255 23.774 1.00 97.94 130 ALA A O 1
ATOM 1065 N N . ASP A 1 131 ? -13.590 5.773 21.717 1.00 98.31 131 ASP A N 1
ATOM 1066 C CA . ASP A 1 131 ? -14.892 6.289 22.165 1.00 98.31 131 ASP A CA 1
ATOM 1067 C C . ASP A 1 131 ? -15.758 5.196 22.807 1.00 98.31 131 ASP A C 1
ATOM 1069 O O . ASP A 1 131 ? -16.297 5.381 23.900 1.00 98.31 131 ASP A O 1
ATOM 1073 N N . LEU A 1 132 ? -15.849 4.027 22.164 1.00 98.06 132 LEU A N 1
ATOM 1074 C CA . LEU A 1 132 ? -16.602 2.892 22.697 1.00 98.06 132 LEU A CA 1
ATOM 1075 C C . LEU A 1 132 ? -16.047 2.411 24.039 1.00 98.06 132 LEU A C 1
ATOM 1077 O O . LEU A 1 132 ? -16.840 2.145 24.940 1.00 98.06 132 LEU A O 1
ATOM 1081 N N . THR A 1 133 ? -14.723 2.357 24.200 1.00 98.19 133 THR A N 1
ATOM 1082 C CA . THR A 1 133 ? -14.089 2.003 25.476 1.00 98.19 133 THR A CA 1
ATOM 1083 C C . THR A 1 133 ? -14.508 2.967 26.583 1.00 98.19 133 THR A C 1
ATOM 1085 O O . THR A 1 133 ? -14.996 2.518 27.616 1.00 98.19 133 THR A O 1
ATOM 1088 N N . ARG A 1 134 ? -14.440 4.288 26.352 1.00 98.19 134 ARG A N 1
ATOM 1089 C CA . ARG A 1 134 ? -14.877 5.282 27.354 1.00 98.19 134 ARG A CA 1
ATOM 1090 C C . ARG A 1 134 ? -16.354 5.139 27.712 1.00 98.19 134 ARG A C 1
ATOM 1092 O O . ARG A 1 134 ? -16.734 5.277 28.870 1.00 98.19 134 ARG A O 1
ATOM 1099 N N . ARG A 1 135 ? -17.208 4.869 26.721 1.00 97.88 135 ARG A N 1
ATOM 1100 C CA . ARG A 1 135 ? -18.643 4.645 26.954 1.00 97.88 135 ARG A CA 1
ATOM 1101 C C . ARG A 1 135 ? -18.898 3.381 27.771 1.00 97.88 135 ARG A C 1
ATOM 1103 O O . ARG A 1 135 ? -19.835 3.370 28.565 1.00 97.88 135 ARG A O 1
ATOM 1110 N N . MET A 1 136 ? -18.090 2.341 27.578 1.00 97.50 136 MET A N 1
ATOM 1111 C CA . MET A 1 136 ? -18.175 1.108 28.355 1.00 97.50 136 MET A CA 1
ATOM 1112 C C . MET A 1 136 ? -17.750 1.344 29.806 1.00 97.50 136 MET A C 1
ATOM 1114 O O . MET A 1 136 ? -18.512 1.004 30.701 1.00 97.50 136 MET A O 1
ATOM 1118 N N . GLU A 1 137 ? -16.630 2.035 30.035 1.00 98.06 137 GLU A N 1
ATOM 1119 C CA . GLU A 1 137 ? -16.185 2.444 31.378 1.00 98.06 137 GLU A CA 1
ATOM 1120 C C . GLU A 1 137 ? -17.254 3.290 32.094 1.00 98.06 137 GLU A C 1
ATOM 1122 O O . GLU A 1 137 ? -17.571 3.077 33.266 1.00 98.06 137 GLU A O 1
ATOM 1127 N N . GLN A 1 138 ? -17.884 4.228 31.377 1.00 97.88 138 GLN A N 1
ATOM 1128 C CA . GLN A 1 138 ? -18.982 5.020 31.928 1.00 97.88 138 GLN A CA 1
ATOM 1129 C C . GLN A 1 138 ? -20.192 4.144 32.287 1.00 97.88 138 GLN A C 1
ATOM 1131 O O . GLN A 1 138 ? -20.767 4.316 33.361 1.00 97.88 138 GLN A O 1
ATOM 1136 N N . ALA A 1 139 ? -20.579 3.204 31.423 1.00 97.50 139 ALA A N 1
ATOM 1137 C CA . ALA A 1 139 ? -21.680 2.285 31.702 1.00 97.50 139 ALA A CA 1
ATOM 1138 C C . ALA A 1 139 ? -21.378 1.375 32.905 1.00 97.50 139 ALA A C 1
ATOM 1140 O O . ALA A 1 139 ? -22.246 1.190 33.754 1.00 97.50 139 ALA A O 1
ATOM 1141 N N . GLU A 1 140 ? -20.151 0.865 33.021 1.00 97.94 140 GLU A N 1
ATOM 1142 C CA . GLU A 1 140 ? -19.699 0.069 34.168 1.00 97.94 140 GLU A CA 1
ATOM 1143 C C . GLU A 1 140 ? -19.816 0.864 35.472 1.00 97.94 140 GLU A C 1
ATOM 1145 O O . GLU A 1 140 ? -20.443 0.390 36.420 1.00 97.94 140 GLU A O 1
ATOM 1150 N N . SER A 1 141 ? -19.335 2.113 35.494 1.00 97.44 141 SER A N 1
ATOM 1151 C CA . SER A 1 141 ? -19.462 2.978 36.677 1.00 97.44 141 SER A CA 1
ATOM 1152 C C . SER A 1 141 ? -20.923 3.270 37.057 1.00 97.44 141 SER A C 1
ATOM 1154 O O . SER A 1 141 ? -21.267 3.327 38.239 1.00 97.44 141 SER A O 1
ATOM 1156 N N . GLN A 1 142 ? -21.816 3.416 36.070 1.00 97.50 142 GLN A N 1
ATOM 1157 C CA . GLN A 1 142 ? -23.249 3.601 36.315 1.00 97.50 142 GLN A CA 1
ATOM 1158 C C . GLN A 1 142 ? -23.890 2.342 36.900 1.00 97.50 142 GLN A C 1
ATOM 1160 O O . GLN A 1 142 ? -24.706 2.444 37.816 1.00 97.50 142 GLN A O 1
ATOM 1165 N N . ILE A 1 143 ? -23.520 1.162 36.399 1.00 98.00 143 ILE A N 1
ATOM 1166 C CA . ILE A 1 143 ? -23.995 -0.121 36.924 1.00 98.00 143 ILE A CA 1
ATOM 1167 C C . ILE A 1 143 ? -23.524 -0.313 38.367 1.00 98.00 143 ILE A C 1
ATOM 1169 O O . ILE A 1 143 ? -24.327 -0.698 39.213 1.00 98.00 143 ILE A O 1
ATOM 1173 N N . GLU A 1 144 ? -22.265 0.000 38.675 1.00 97.94 144 GLU A N 1
ATOM 1174 C CA . GLU A 1 144 ? -21.731 -0.078 40.038 1.00 97.94 144 GLU A CA 1
ATOM 1175 C C . GLU A 1 144 ? -22.476 0.870 40.992 1.00 97.94 144 GLU A C 1
ATOM 1177 O O . GLU A 1 144 ? -22.906 0.465 42.077 1.00 97.94 144 GLU A O 1
ATOM 1182 N N . ALA A 1 145 ? -22.728 2.111 40.565 1.00 97.31 145 ALA A N 1
ATOM 1183 C CA . ALA A 1 145 ? -23.511 3.068 41.340 1.00 97.31 145 ALA A CA 1
ATOM 1184 C C . ALA A 1 145 ? -24.948 2.575 41.595 1.00 97.31 145 ALA A C 1
ATOM 1186 O O . ALA A 1 145 ? -25.440 2.656 42.724 1.00 97.31 145 ALA A O 1
ATOM 1187 N N . LEU A 1 146 ? -25.609 2.024 40.572 1.00 97.38 146 LEU A N 1
ATOM 1188 C CA . LEU A 1 146 ? -26.947 1.442 40.696 1.00 97.38 146 LEU A CA 1
ATOM 1189 C C . LEU A 1 146 ? -26.955 0.216 41.615 1.00 97.38 146 LEU A C 1
ATOM 1191 O O . LEU A 1 146 ? -27.860 0.082 42.436 1.00 97.38 146 LEU A O 1
ATOM 1195 N N . ALA A 1 147 ? -25.945 -0.651 41.534 1.00 96.88 147 ALA A N 1
ATOM 1196 C CA . ALA A 1 147 ? -25.806 -1.806 42.416 1.00 96.88 147 ALA A CA 1
ATOM 1197 C C . ALA A 1 147 ? -25.662 -1.375 43.885 1.00 96.88 147 ALA A C 1
ATOM 1199 O O . ALA A 1 147 ? -26.314 -1.938 44.767 1.00 96.88 147 ALA A O 1
ATOM 1200 N N . HIS A 1 148 ? -24.878 -0.326 44.154 1.00 96.75 148 HIS A N 1
ATOM 1201 C CA . HIS A 1 148 ? -24.772 0.256 45.491 1.00 96.75 148 HIS A CA 1
ATOM 1202 C C . HIS A 1 148 ? -26.092 0.852 45.990 1.00 96.75 148 HIS A C 1
ATOM 1204 O O . HIS A 1 148 ? -26.440 0.660 47.156 1.00 96.75 148 HIS A O 1
ATOM 1210 N N . GLN A 1 149 ? -26.834 1.554 45.130 1.00 96.56 149 GLN A N 1
ATOM 1211 C CA . GLN A 1 149 ? -28.153 2.085 45.484 1.00 96.56 149 GLN A CA 1
ATOM 1212 C C . GLN A 1 149 ? -29.154 0.966 45.781 1.00 96.56 149 GLN A C 1
ATOM 1214 O O . GLN A 1 149 ? -29.850 1.026 46.790 1.00 96.56 149 GLN A O 1
ATOM 1219 N N . LEU A 1 150 ? -29.191 -0.081 44.956 1.00 96.56 150 LEU A N 1
ATOM 1220 C CA . LEU A 1 150 ? -30.050 -1.242 45.185 1.00 96.56 150 LEU A CA 1
ATOM 1221 C C . LEU A 1 150 ? -29.722 -1.945 46.499 1.00 96.56 150 LEU A C 1
ATOM 1223 O O . LEU A 1 150 ? -30.642 -2.309 47.228 1.00 96.56 150 LEU A O 1
ATOM 1227 N N . LYS A 1 151 ? -28.434 -2.101 46.826 1.00 95.69 151 LYS A N 1
ATOM 1228 C CA . LYS A 1 151 ? -28.019 -2.683 48.104 1.00 95.69 151 LYS A CA 1
ATOM 1229 C C . LYS A 1 151 ? -28.542 -1.861 49.282 1.00 95.69 151 LYS A C 1
ATOM 1231 O O . LYS A 1 151 ? -29.212 -2.424 50.136 1.00 95.69 151 LYS A O 1
ATOM 1236 N N . ARG A 1 152 ? -28.330 -0.539 49.276 1.00 96.25 152 ARG A N 1
ATOM 1237 C CA . ARG A 1 152 ? -28.856 0.349 50.330 1.00 96.25 152 ARG A CA 1
ATOM 1238 C C . ARG A 1 152 ? -30.369 0.245 50.466 1.00 96.25 152 ARG A C 1
ATOM 1240 O O . ARG A 1 152 ? -30.857 0.036 51.563 1.00 96.25 152 ARG A O 1
ATOM 1247 N N . ASN A 1 153 ? -31.097 0.306 49.353 1.00 95.75 153 ASN A N 1
ATOM 1248 C CA . ASN A 1 153 ? -32.553 0.174 49.378 1.00 95.75 153 ASN A CA 1
ATOM 1249 C C . ASN A 1 153 ? -33.000 -1.195 49.918 1.00 95.75 153 ASN A C 1
ATOM 1251 O O . ASN A 1 153 ? -34.040 -1.293 50.560 1.00 95.75 153 ASN A O 1
ATOM 1255 N N . THR A 1 154 ? -32.238 -2.258 49.644 1.00 95.19 154 THR A N 1
ATOM 1256 C CA . THR A 1 154 ? -32.518 -3.604 50.164 1.00 95.19 154 THR A CA 1
ATOM 1257 C C . THR A 1 154 ? -32.277 -3.670 51.671 1.00 95.19 154 THR A C 1
ATOM 1259 O O . THR A 1 154 ? -33.106 -4.235 52.381 1.00 95.19 154 THR A O 1
ATOM 1262 N N . ASP A 1 155 ? -31.192 -3.061 52.154 1.00 93.44 155 ASP A N 1
ATOM 1263 C CA . ASP A 1 155 ? -30.866 -2.969 53.580 1.00 93.44 155 ASP A CA 1
ATOM 1264 C C . ASP A 1 155 ? -31.942 -2.154 54.331 1.00 93.44 155 ASP A C 1
ATOM 1266 O O . ASP A 1 155 ? -32.497 -2.629 55.321 1.00 93.44 155 ASP A O 1
ATOM 1270 N N . GLU A 1 156 ? -32.338 -0.991 53.800 1.00 94.38 156 GLU A N 1
ATOM 1271 C CA . GLU A 1 156 ? -33.425 -0.159 54.346 1.00 94.38 156 GLU A CA 1
ATOM 1272 C C . GLU A 1 156 ? -34.772 -0.905 54.360 1.00 94.38 156 GLU A C 1
ATOM 1274 O O . GLU A 1 156 ? -35.542 -0.822 55.318 1.00 94.38 156 GLU A O 1
ATOM 1279 N N . LEU A 1 157 ? -35.078 -1.678 53.312 1.00 94.12 157 LEU A N 1
ATOM 1280 C CA . LEU A 1 157 ? -36.296 -2.490 53.265 1.00 94.12 157 LEU A CA 1
ATOM 1281 C C . LEU A 1 157 ? -36.267 -3.620 54.306 1.00 94.12 157 LEU A C 1
ATOM 1283 O O . LEU A 1 157 ? -37.310 -3.950 54.875 1.00 94.12 157 LEU A O 1
ATOM 1287 N N . ALA A 1 158 ? -35.102 -4.226 54.546 1.00 89.50 158 ALA A N 1
ATOM 1288 C CA . ALA A 1 158 ? -34.934 -5.244 55.577 1.00 89.50 158 ALA A CA 1
ATOM 1289 C C . ALA A 1 158 ? -35.163 -4.656 56.977 1.00 89.50 158 ALA A C 1
ATOM 1291 O O . ALA A 1 158 ? -35.918 -5.243 57.754 1.00 89.50 158 ALA A O 1
ATOM 1292 N N . GLU A 1 159 ? -34.608 -3.473 57.253 1.00 90.75 159 GLU A N 1
ATOM 1293 C CA . GLU A 1 159 ? -34.826 -2.730 58.500 1.00 90.75 159 GLU A CA 1
ATOM 1294 C C . GLU A 1 159 ? -36.315 -2.409 58.708 1.00 90.75 159 GLU A C 1
ATOM 1296 O O . GLU A 1 159 ? -36.905 -2.775 59.725 1.00 90.75 159 GLU A O 1
ATOM 1301 N N . LEU A 1 160 ? -36.978 -1.835 57.697 1.00 92.75 160 LEU A N 1
ATOM 1302 C CA . LEU A 1 160 ? -38.416 -1.554 57.759 1.00 92.75 160 LEU A CA 1
ATOM 1303 C C . LEU A 1 160 ? -39.254 -2.821 57.973 1.00 92.75 160 LEU A C 1
ATOM 1305 O O . LEU A 1 160 ? -40.276 -2.782 58.662 1.00 92.75 160 LEU A O 1
ATOM 1309 N N . LYS A 1 161 ? -38.852 -3.954 57.385 1.00 90.31 161 LYS A N 1
ATOM 1310 C CA . LYS A 1 161 ? -39.536 -5.237 57.581 1.00 90.31 161 LYS A CA 1
ATOM 1311 C C . LYS A 1 161 ? -39.408 -5.726 59.026 1.00 90.31 161 LYS A C 1
ATOM 1313 O O . LYS A 1 161 ? -40.402 -6.244 59.535 1.00 90.31 161 LYS A O 1
ATOM 1318 N N . GLY A 1 162 ? -38.249 -5.537 59.663 1.00 88.56 162 GLY A N 1
ATOM 1319 C CA . GLY A 1 162 ? -38.035 -5.797 61.093 1.00 88.56 162 GLY A CA 1
ATOM 1320 C C . GLY A 1 162 ? -39.001 -4.987 61.956 1.00 88.56 162 GLY A C 1
ATOM 1321 O O . GLY A 1 162 ? -39.870 -5.559 62.613 1.00 88.56 162 GLY A O 1
ATOM 1322 N N . ILE A 1 163 ? -39.003 -3.662 61.781 1.00 89.25 163 ILE A N 1
ATOM 1323 C CA . ILE A 1 163 ? -39.898 -2.747 62.513 1.00 89.25 163 ILE A CA 1
ATOM 1324 C C . ILE A 1 163 ? -41.377 -3.136 62.335 1.00 89.25 163 ILE A C 1
ATOM 1326 O O . ILE A 1 163 ? -42.167 -3.152 63.280 1.00 89.25 163 ILE A O 1
ATOM 1330 N N . VAL A 1 164 ? -41.802 -3.473 61.111 1.00 91.12 164 VAL A N 1
ATOM 1331 C CA . VAL A 1 164 ? -43.193 -3.885 60.845 1.00 91.12 164 VAL A CA 1
ATOM 1332 C C . VAL A 1 164 ? -43.549 -5.194 61.558 1.00 91.12 164 VAL A C 1
ATOM 1334 O O . VAL A 1 164 ? -44.701 -5.373 61.975 1.00 91.12 164 VAL A O 1
ATOM 1337 N N . LEU A 1 165 ? -42.601 -6.121 61.678 1.00 88.94 165 LEU A N 1
ATOM 1338 C CA . LEU A 1 165 ? -42.788 -7.387 62.374 1.00 88.94 165 LEU A CA 1
ATOM 1339 C C . LEU A 1 165 ? -42.895 -7.194 63.891 1.00 88.94 165 LEU A C 1
ATOM 1341 O O . LEU A 1 165 ? -43.848 -7.717 64.477 1.00 88.94 165 LEU A O 1
ATOM 1345 N N . GLU A 1 166 ? -42.032 -6.376 64.490 1.00 88.31 166 GLU A N 1
ATOM 1346 C CA . GLU A 1 166 ? -42.109 -5.964 65.900 1.00 88.31 166 GLU A CA 1
ATOM 1347 C C . GLU A 1 166 ? -43.449 -5.279 66.210 1.00 88.31 166 GLU A C 1
ATOM 1349 O O . GLU A 1 166 ? -44.205 -5.702 67.089 1.00 88.31 166 GLU A O 1
ATOM 1354 N N . LEU A 1 167 ? -43.854 -4.290 65.402 1.00 88.31 167 LEU A N 1
ATOM 1355 C CA . LEU A 1 167 ? -45.153 -3.622 65.555 1.00 88.31 167 LEU A CA 1
ATOM 1356 C C . LEU A 1 167 ? -46.328 -4.603 65.439 1.00 88.31 167 LEU A C 1
ATOM 1358 O O . LEU A 1 167 ? -47.353 -4.469 66.123 1.00 88.31 167 LEU A O 1
ATOM 1362 N N . ARG A 1 168 ? -46.214 -5.604 64.557 1.00 88.81 168 ARG A N 1
ATOM 1363 C CA . ARG A 1 168 ? -47.229 -6.649 64.404 1.00 88.81 168 ARG A CA 1
ATOM 1364 C C . ARG A 1 168 ? -47.276 -7.561 65.625 1.00 88.81 168 ARG A C 1
ATOM 1366 O O . ARG A 1 168 ? -48.393 -7.926 66.005 1.00 88.81 168 ARG A O 1
ATOM 1373 N N . LEU A 1 169 ? -46.134 -7.917 66.214 1.00 86.50 169 LEU A N 1
ATOM 1374 C CA . LEU A 1 169 ? -46.065 -8.659 67.471 1.00 86.50 169 LEU A CA 1
ATOM 1375 C C . LEU A 1 169 ? -46.804 -7.880 68.559 1.00 86.50 169 LEU A C 1
ATOM 1377 O O . LEU A 1 169 ? -47.800 -8.381 69.079 1.00 86.50 169 LEU A O 1
ATOM 1381 N N . THR A 1 170 ? -46.432 -6.622 68.794 1.00 86.50 170 THR A N 1
ATOM 1382 C CA . THR A 1 170 ? -47.055 -5.761 69.812 1.00 86.50 170 THR A CA 1
ATOM 1383 C C . THR A 1 170 ? -48.567 -5.650 69.623 1.00 86.50 170 THR A C 1
ATOM 1385 O O . THR A 1 170 ? -49.344 -5.778 70.570 1.00 86.50 170 THR A O 1
ATOM 1388 N N . ARG A 1 171 ? -49.033 -5.496 68.376 1.00 87.94 171 ARG A N 1
ATOM 1389 C CA . ARG A 1 171 ? -50.467 -5.358 68.077 1.00 87.94 171 ARG A CA 1
ATOM 1390 C C . ARG A 1 171 ? -51.251 -6.674 68.128 1.00 87.94 171 ARG A C 1
ATOM 1392 O O . ARG A 1 171 ? -52.452 -6.649 68.401 1.00 87.94 171 ARG A O 1
ATOM 1399 N N . LYS A 1 172 ? -50.641 -7.812 67.781 1.00 89.62 172 LYS A N 1
ATOM 1400 C CA . LYS A 1 172 ? -51.341 -9.100 67.591 1.00 89.62 172 LYS A CA 1
ATOM 1401 C C . LYS A 1 172 ? -50.882 -10.218 68.530 1.00 89.62 172 LYS A C 1
ATOM 1403 O O . LYS A 1 172 ? -51.371 -11.334 68.366 1.00 89.62 172 LYS A O 1
ATOM 1408 N N . ALA A 1 173 ? -50.043 -9.943 69.527 1.00 87.69 173 ALA A N 1
ATOM 1409 C CA . ALA A 1 173 ? -49.519 -10.927 70.480 1.00 87.69 173 ALA A CA 1
ATOM 1410 C C . ALA A 1 173 ? -50.608 -11.835 71.066 1.00 87.69 173 ALA A C 1
ATOM 1412 O O . ALA A 1 173 ? -50.498 -13.058 71.018 1.00 87.69 173 ALA A O 1
ATOM 1413 N N . ILE A 1 174 ? -51.725 -11.252 71.518 1.00 88.88 174 ILE A N 1
ATOM 1414 C CA . ILE A 1 174 ? -52.849 -12.020 72.075 1.00 88.88 174 ILE A CA 1
ATOM 1415 C C . ILE A 1 174 ? -53.366 -13.053 71.072 1.00 88.88 174 ILE A C 1
ATOM 1417 O O . ILE A 1 174 ? -53.688 -14.166 71.464 1.00 88.88 174 ILE A O 1
ATOM 1421 N N . VAL A 1 175 ? -53.463 -12.695 69.790 1.00 90.50 175 VAL A N 1
ATOM 1422 C CA . VAL A 1 175 ? -53.970 -13.587 68.739 1.00 90.50 175 VAL A CA 1
ATOM 1423 C C . VAL A 1 175 ? -52.935 -14.650 68.379 1.00 90.50 175 VAL A C 1
ATOM 1425 O O . VAL A 1 175 ? -53.315 -15.807 68.224 1.00 90.50 175 VAL A O 1
ATOM 1428 N N . LEU A 1 176 ? -51.657 -14.273 68.271 1.00 86.50 176 LEU A N 1
ATOM 1429 C CA . LEU A 1 176 ? -50.562 -15.180 67.909 1.00 86.50 176 LEU A CA 1
ATOM 1430 C C . LEU A 1 176 ? -50.371 -16.291 68.948 1.00 86.50 176 LEU A C 1
ATOM 1432 O O . LEU A 1 176 ? -50.241 -17.452 68.580 1.00 86.50 176 LEU A O 1
ATOM 1436 N N . PHE A 1 177 ? -50.436 -15.950 70.236 1.00 89.25 177 PHE A N 1
ATOM 1437 C CA . PHE A 1 177 ? -50.117 -16.877 71.327 1.00 89.25 177 PHE A CA 1
ATOM 1438 C C . PHE A 1 177 ? -51.353 -17.473 72.026 1.00 89.25 177 PHE A C 1
ATOM 1440 O O . PHE A 1 177 ? -51.220 -18.261 72.963 1.00 89.25 177 PHE A O 1
ATOM 1447 N N . ARG A 1 178 ? -52.578 -17.147 71.577 1.00 90.75 178 ARG A N 1
ATOM 1448 C CA . ARG A 1 178 ? -53.837 -17.548 72.247 1.00 90.75 178 ARG A CA 1
ATOM 1449 C C . ARG A 1 178 ? -53.987 -19.053 72.464 1.00 90.75 178 ARG A C 1
ATOM 1451 O O . ARG A 1 178 ? -54.647 -19.467 73.420 1.00 90.75 178 ARG A O 1
ATOM 1458 N N . GLN A 1 179 ? -53.482 -19.846 71.520 1.00 90.12 179 GLN A N 1
ATOM 1459 C CA . GLN A 1 179 ? -53.662 -21.296 71.501 1.00 90.12 179 GLN A CA 1
ATOM 1460 C C . GLN A 1 179 ? -52.999 -21.957 72.713 1.00 90.12 179 GLN A C 1
ATOM 1462 O O . GLN A 1 179 ? -53.590 -22.845 73.321 1.00 90.12 179 GLN A O 1
ATOM 1467 N N . GLU A 1 180 ? -51.818 -21.480 73.098 1.00 89.19 180 GLU A N 1
ATOM 1468 C CA . GLU A 1 180 ? -50.992 -22.084 74.148 1.00 89.19 180 GLU A CA 1
ATOM 1469 C C . GLU A 1 180 ? -51.032 -21.289 75.459 1.00 89.19 180 GLU A C 1
ATOM 1471 O O . GLU A 1 180 ? -50.854 -21.854 76.541 1.00 89.19 180 GLU A O 1
ATOM 1476 N N . PHE A 1 181 ? -51.357 -19.995 75.385 1.00 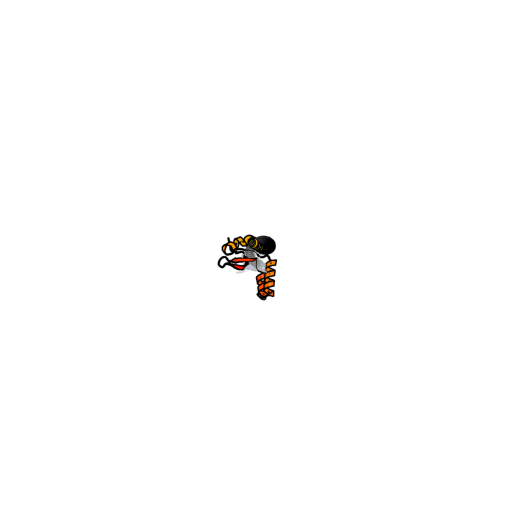92.38 181 PHE A N 1
ATOM 1477 C CA . PHE A 1 181 ? -51.301 -19.077 76.517 1.00 92.38 181 PHE A CA 1
ATOM 1478 C C . PHE A 1 181 ? -52.634 -18.353 76.767 1.00 92.38 181 PHE A C 1
ATOM 1480 O O . PHE A 1 181 ? -53.526 -18.245 75.916 1.00 92.38 181 PHE A O 1
ATOM 1487 N N . SER A 1 182 ? -52.807 -17.874 77.994 1.00 88.56 182 SER A N 1
ATOM 1488 C CA . SER A 1 182 ? -53.953 -17.090 78.461 1.00 88.56 182 SER A CA 1
ATOM 1489 C C . SER A 1 182 ? -53.470 -15.884 79.268 1.00 88.56 182 SER A C 1
ATOM 1491 O O . SER A 1 182 ? -52.314 -15.852 79.664 1.00 88.56 182 SER A O 1
ATOM 1493 N N . ALA A 1 183 ? -54.321 -14.869 79.465 1.00 91.38 183 ALA A N 1
ATOM 1494 C CA . ALA A 1 183 ? -53.933 -13.609 80.121 1.00 91.38 183 ALA A CA 1
ATOM 1495 C C . ALA A 1 183 ? -52.688 -12.926 79.501 1.00 91.38 183 ALA A C 1
ATOM 1497 O O . ALA A 1 183 ? -51.899 -12.314 80.207 1.00 91.38 183 ALA A O 1
ATOM 1498 N N . ILE A 1 184 ? -52.538 -13.031 78.176 1.00 91.12 184 ILE A N 1
ATOM 1499 C CA . ILE A 1 184 ? -51.387 -12.529 77.412 1.00 91.12 184 ILE A CA 1
ATOM 1500 C C . ILE A 1 184 ? -51.319 -10.998 77.475 1.00 91.12 184 ILE A C 1
ATOM 1502 O O . ILE A 1 184 ? -52.288 -10.325 77.106 1.00 91.12 184 ILE A O 1
ATOM 1506 N N . ARG A 1 185 ? -50.167 -10.457 77.876 1.00 89.75 185 ARG A N 1
ATOM 1507 C CA . ARG A 1 185 ? -49.852 -9.025 77.900 1.00 89.75 185 ARG A CA 1
ATOM 1508 C C . ARG A 1 185 ? -48.458 -8.793 77.336 1.00 89.75 185 ARG A C 1
ATOM 1510 O O . ARG A 1 185 ? -47.511 -9.445 77.751 1.00 89.75 185 ARG A O 1
ATOM 1517 N N . VAL A 1 186 ? -48.347 -7.862 76.396 1.00 89.50 186 VAL A N 1
ATOM 1518 C CA . VAL A 1 186 ? -47.041 -7.380 75.929 1.00 89.50 186 VAL A CA 1
ATOM 1519 C C . VAL A 1 186 ? -46.546 -6.369 76.955 1.00 89.50 186 VAL A C 1
ATOM 1521 O O . VAL A 1 186 ? -47.294 -5.451 77.303 1.00 89.50 186 VAL A O 1
ATOM 1524 N N . LEU A 1 187 ? -45.337 -6.569 77.468 1.00 88.94 187 LEU A N 1
ATOM 1525 C CA . LEU A 1 187 ? -44.697 -5.633 78.386 1.00 88.94 187 LEU A CA 1
ATOM 1526 C C . LEU A 1 187 ? -44.190 -4.414 77.606 1.00 88.94 187 LEU A C 1
ATOM 1528 O O . LEU A 1 187 ? -43.729 -4.547 76.474 1.00 88.94 187 LEU A O 1
ATOM 1532 N N . SER A 1 188 ? -44.305 -3.221 78.194 1.00 87.50 188 SER A N 1
ATOM 1533 C CA . SER A 1 188 ? -43.645 -2.028 77.653 1.00 87.50 188 SER A CA 1
ATOM 1534 C C . SER A 1 188 ? -42.143 -2.090 77.923 1.00 87.50 188 SER A C 1
ATOM 1536 O O . SER A 1 188 ? -41.721 -2.740 78.880 1.00 87.50 188 SER A O 1
ATOM 1538 N N . GLU A 1 189 ? -41.348 -1.362 77.134 1.00 82.88 189 GLU A N 1
ATOM 1539 C CA . GLU A 1 189 ? -39.900 -1.237 77.368 1.00 82.88 189 GLU A CA 1
ATOM 1540 C C . GLU A 1 189 ? -39.590 -0.774 78.798 1.00 82.88 189 GLU A C 1
ATOM 1542 O O . GLU A 1 189 ? -38.724 -1.335 79.455 1.00 82.88 189 GLU A O 1
ATOM 1547 N N . GLU A 1 190 ? -40.361 0.181 79.324 1.00 85.06 190 GLU A N 1
ATOM 1548 C CA . GLU A 1 190 ? -40.210 0.685 80.695 1.00 85.06 190 GLU A CA 1
ATOM 1549 C C . GLU A 1 190 ? -40.439 -0.406 81.755 1.00 85.06 190 GLU A C 1
ATOM 1551 O O . GLU A 1 190 ? -39.693 -0.502 82.727 1.00 85.06 190 GLU A O 1
ATOM 1556 N N . ALA A 1 191 ? -41.471 -1.238 81.576 1.00 85.12 191 ALA A N 1
ATOM 1557 C CA . ALA A 1 191 ? -41.793 -2.308 82.518 1.00 85.12 191 ALA A CA 1
ATOM 1558 C C . ALA A 1 191 ? -40.794 -3.468 82.422 1.00 85.12 191 ALA A C 1
ATOM 1560 O O . ALA A 1 191 ? -40.489 -4.097 83.432 1.00 85.12 191 ALA A O 1
ATOM 1561 N N . TRP A 1 192 ? -40.288 -3.748 81.220 1.00 88.00 192 TRP A N 1
ATOM 1562 C CA . TRP A 1 192 ? -39.263 -4.761 81.005 1.00 88.00 192 TRP A CA 1
ATOM 1563 C C . TRP A 1 192 ? -37.907 -4.338 81.572 1.00 88.00 192 TRP A C 1
ATOM 1565 O O . TRP A 1 192 ? -37.298 -5.114 82.303 1.00 88.00 192 TRP A O 1
ATOM 1575 N N . GLY A 1 193 ? -37.482 -3.096 81.321 1.00 85.50 193 GLY A N 1
ATOM 1576 C CA . GLY A 1 193 ? -36.260 -2.535 81.896 1.00 85.50 193 GLY A CA 1
ATOM 1577 C C . GLY A 1 193 ? -36.274 -2.600 83.422 1.00 85.50 193 GLY A C 1
ATOM 1578 O O . GLY A 1 193 ? -35.350 -3.137 84.019 1.00 85.50 193 GLY A O 1
ATOM 1579 N N . ALA A 1 194 ? -37.385 -2.202 84.050 1.00 86.75 194 ALA A N 1
ATOM 1580 C CA . ALA A 1 194 ? -37.530 -2.292 85.503 1.00 86.75 194 ALA A CA 1
ATOM 1581 C C . ALA A 1 194 ? -37.412 -3.733 86.047 1.00 86.75 194 ALA A C 1
ATOM 1583 O O . ALA A 1 194 ? -36.882 -3.936 87.138 1.00 86.75 194 ALA A O 1
ATOM 1584 N N . LEU A 1 195 ? -37.891 -4.738 85.301 1.00 85.31 195 LEU A N 1
ATOM 1585 C CA . LEU A 1 195 ? -37.757 -6.149 85.687 1.00 85.31 195 LEU A CA 1
ATOM 1586 C C . LEU A 1 195 ? -36.317 -6.657 85.545 1.00 85.31 195 LEU A C 1
ATOM 1588 O O . LEU A 1 195 ? -35.880 -7.465 86.366 1.00 85.31 195 LEU A O 1
ATOM 1592 N N . LEU A 1 196 ? -35.590 -6.205 84.520 1.00 87.19 196 LEU A N 1
ATOM 1593 C CA . LEU A 1 196 ? -34.178 -6.537 84.334 1.00 87.19 196 LEU A CA 1
ATOM 1594 C C . LEU A 1 196 ? -33.303 -5.887 85.411 1.00 87.19 196 LEU A C 1
ATOM 1596 O O . LEU A 1 196 ? -32.479 -6.585 86.001 1.00 87.19 196 LEU A O 1
ATOM 1600 N N . ASP A 1 197 ? -33.544 -4.615 85.733 1.00 87.50 197 ASP A N 1
ATOM 1601 C CA . ASP A 1 197 ? -32.849 -3.897 86.808 1.00 87.50 197 ASP A CA 1
ATOM 1602 C C . ASP A 1 197 ? -33.052 -4.608 88.159 1.00 87.50 197 ASP A C 1
ATOM 1604 O O . ASP A 1 197 ? -32.099 -4.879 88.891 1.00 87.50 197 ASP A O 1
ATOM 1608 N N . GLU A 1 198 ? -34.292 -5.008 88.474 1.00 87.12 198 GLU A N 1
ATOM 1609 C CA . GLU A 1 198 ? -34.602 -5.761 89.697 1.00 87.12 198 GLU A CA 1
ATOM 1610 C C . GLU A 1 198 ? -33.912 -7.139 89.726 1.00 87.12 198 GLU A C 1
ATOM 1612 O O . GLU A 1 198 ? -33.500 -7.619 90.789 1.00 87.12 198 GLU A O 1
ATOM 1617 N N . ALA A 1 199 ? -33.784 -7.797 88.571 1.00 85.81 199 ALA A N 1
ATOM 1618 C CA . ALA A 1 199 ? -33.089 -9.074 88.453 1.00 85.81 199 ALA A CA 1
ATOM 1619 C C . ALA A 1 199 ? -31.565 -8.930 88.617 1.00 85.81 199 ALA A C 1
ATOM 1621 O O . ALA A 1 199 ? -30.946 -9.813 89.219 1.00 85.81 199 ALA A O 1
ATOM 1622 N N . GLU A 1 200 ? -30.975 -7.826 88.146 1.00 87.56 200 GLU A N 1
ATOM 1623 C CA . GLU A 1 200 ? -29.563 -7.489 88.356 1.00 87.56 200 GLU A CA 1
ATOM 1624 C C . GLU A 1 200 ? -29.273 -7.212 89.831 1.00 87.56 200 GLU A C 1
ATOM 1626 O O . GLU A 1 200 ? -28.378 -7.820 90.421 1.00 87.56 200 GLU A O 1
ATOM 1631 N N . GLU A 1 201 ? -30.079 -6.348 90.458 1.00 87.62 201 GLU A N 1
ATOM 1632 C CA . GLU A 1 201 ? -29.923 -5.961 91.863 1.00 87.62 201 GLU A CA 1
ATOM 1633 C C . GLU A 1 201 ? -30.009 -7.168 92.806 1.00 87.62 201 GLU A C 1
ATOM 1635 O O . GLU A 1 201 ? -29.303 -7.239 93.817 1.00 87.62 201 GLU A O 1
ATOM 1640 N N . LYS A 1 202 ? -30.858 -8.146 92.472 1.00 88.06 202 LYS A N 1
ATOM 1641 C CA . LYS A 1 202 ? -31.011 -9.393 93.235 1.00 88.06 202 LYS A CA 1
ATOM 1642 C C . LYS A 1 202 ? -29.990 -10.471 92.865 1.00 88.06 202 LYS A C 1
ATOM 1644 O O . LYS A 1 202 ? -29.967 -11.517 93.518 1.00 88.06 202 LYS A O 1
ATOM 1649 N N . GLY A 1 203 ? -29.153 -10.235 91.854 1.00 85.00 203 GLY A N 1
ATOM 1650 C CA . GLY A 1 203 ? -28.138 -11.171 91.375 1.00 85.00 203 GLY A CA 1
ATOM 1651 C C . GLY A 1 203 ? -28.708 -12.414 90.689 1.00 85.00 203 GLY A C 1
ATOM 1652 O O . GLY A 1 203 ? -28.058 -13.459 90.690 1.00 85.00 203 GLY A O 1
ATOM 1653 N N . TYR A 1 204 ? -29.928 -12.334 90.147 1.00 87.56 204 TYR A N 1
ATOM 1654 C CA . TYR A 1 204 ? -30.538 -13.429 89.387 1.00 87.56 204 TYR A CA 1
ATOM 1655 C C . TYR A 1 204 ? -29.989 -13.541 87.966 1.00 87.56 204 TYR A C 1
ATOM 1657 O O . TYR A 1 204 ? -30.024 -14.632 87.404 1.00 87.56 204 TYR A O 1
ATOM 1665 N N . LEU A 1 205 ? -29.487 -12.437 87.409 1.00 86.75 205 LEU A N 1
ATOM 1666 C CA . LEU A 1 205 ? -28.885 -12.369 86.081 1.00 86.75 205 LEU A CA 1
ATOM 1667 C C . LEU A 1 205 ? -27.545 -11.634 86.147 1.00 86.75 205 LEU A C 1
ATOM 1669 O O . LEU A 1 205 ? -27.375 -10.695 86.926 1.00 86.75 205 LEU A O 1
ATOM 1673 N N . ALA A 1 206 ? -26.595 -12.056 85.317 1.00 88.69 206 ALA A N 1
ATOM 1674 C CA . ALA A 1 206 ? -25.349 -11.336 85.098 1.00 88.69 206 ALA A CA 1
ATOM 1675 C C . ALA A 1 206 ? -25.533 -10.196 84.081 1.00 88.69 206 ALA A C 1
ATOM 1677 O O . ALA A 1 206 ? -26.362 -10.281 83.177 1.00 88.69 206 ALA A O 1
ATOM 1678 N N . ALA A 1 207 ? -24.679 -9.171 84.147 1.00 83.38 207 ALA A N 1
ATOM 1679 C CA . ALA A 1 207 ? -24.710 -8.038 83.213 1.00 83.38 207 ALA A CA 1
ATOM 1680 C C . ALA A 1 207 ? -24.626 -8.454 81.727 1.00 83.38 207 ALA A C 1
ATOM 1682 O O . ALA A 1 207 ? -25.215 -7.808 80.862 1.00 83.38 207 ALA A O 1
ATOM 1683 N N . SER A 1 208 ? -23.934 -9.557 81.413 1.00 84.31 208 SER A N 1
ATOM 1684 C CA . SER A 1 208 ? -23.905 -10.115 80.053 1.00 84.31 208 SER A CA 1
ATOM 1685 C C . SER A 1 208 ? -25.261 -10.675 79.617 1.00 84.31 208 SER A C 1
ATOM 1687 O O . SER A 1 208 ? -25.669 -10.463 78.484 1.00 84.31 208 SER A O 1
ATOM 1689 N N . GLU A 1 209 ? -25.979 -11.344 80.519 1.00 85.12 209 GLU A N 1
ATOM 1690 C CA . GLU A 1 209 ? -27.296 -11.928 80.231 1.00 85.12 209 GLU A CA 1
ATOM 1691 C C . GLU A 1 209 ? -28.363 -10.837 80.086 1.00 85.12 209 GLU A C 1
ATOM 1693 O O . GLU A 1 209 ? -29.265 -10.957 79.263 1.00 85.12 209 GLU A O 1
ATOM 1698 N N . ILE A 1 210 ? -28.235 -9.739 80.835 1.00 85.12 210 ILE A N 1
ATOM 1699 C CA . ILE A 1 210 ? -29.102 -8.562 80.695 1.00 85.12 210 ILE A CA 1
ATOM 1700 C C . ILE A 1 210 ? -28.880 -7.893 79.345 1.00 85.12 210 ILE A C 1
ATOM 1702 O O . ILE A 1 210 ? -29.848 -7.532 78.680 1.00 85.12 210 ILE A O 1
ATOM 1706 N N . SER A 1 211 ? -27.623 -7.758 78.916 1.00 84.44 211 SER A N 1
ATOM 1707 C CA . SER A 1 211 ? -27.291 -7.215 77.598 1.00 84.44 211 SER A CA 1
ATOM 1708 C C . SER A 1 211 ? -27.922 -8.042 76.475 1.00 84.44 211 SER A C 1
ATOM 1710 O O . SER A 1 211 ? -28.452 -7.463 75.530 1.00 84.44 211 SER A O 1
ATOM 1712 N N . ASP A 1 212 ? -27.904 -9.371 76.587 1.00 84.12 212 ASP A N 1
ATOM 1713 C CA . ASP A 1 212 ? -28.526 -10.265 75.605 1.00 84.12 212 ASP A CA 1
ATOM 1714 C C . ASP A 1 212 ? -30.064 -10.161 75.636 1.00 84.12 212 ASP A C 1
ATOM 1716 O O . ASP A 1 212 ? -30.709 -10.057 74.596 1.00 84.12 212 ASP A O 1
ATOM 1720 N N . LEU A 1 213 ? -30.671 -10.113 76.826 1.00 84.62 213 LEU A N 1
ATOM 1721 C CA . LEU A 1 213 ? -32.125 -9.983 77.005 1.00 84.62 213 LEU A CA 1
ATOM 1722 C C . LEU A 1 213 ? -32.681 -8.595 76.655 1.00 84.62 213 LEU A C 1
ATOM 1724 O O . LEU A 1 213 ? -33.872 -8.456 76.372 1.00 84.62 213 LEU A O 1
ATOM 1728 N N . SER A 1 214 ? -31.830 -7.572 76.663 1.00 82.12 214 SER A N 1
ATOM 1729 C CA . SER A 1 214 ? -32.182 -6.212 76.244 1.00 82.12 214 SER A CA 1
ATOM 1730 C C . SER A 1 214 ? -32.307 -6.080 74.724 1.00 82.12 214 SER A C 1
ATOM 1732 O O . SER A 1 214 ? -32.854 -5.089 74.254 1.00 82.12 214 SER A O 1
ATOM 1734 N N . GLN A 1 215 ? -31.802 -7.054 73.958 1.00 82.81 215 GLN A N 1
ATOM 1735 C CA . GLN A 1 215 ? -31.860 -7.059 72.491 1.00 82.81 215 GLN A CA 1
ATOM 1736 C C . GLN A 1 215 ? -33.080 -7.798 71.932 1.00 82.81 215 GLN A C 1
ATOM 1738 O O . GLN A 1 215 ? -33.226 -7.873 70.720 1.00 82.81 215 GLN A O 1
ATOM 1743 N N . VAL A 1 216 ? -33.940 -8.349 72.790 1.00 86.19 216 VAL A N 1
ATOM 1744 C CA . VAL A 1 216 ? -35.093 -9.142 72.356 1.00 86.19 216 VAL A CA 1
ATOM 1745 C C . VAL A 1 216 ? -36.185 -8.243 71.769 1.00 86.19 216 VAL A C 1
ATOM 1747 O O . VAL A 1 216 ? -36.588 -7.263 72.395 1.00 86.19 216 VAL A O 1
ATOM 1750 N N . ASP A 1 217 ? -36.743 -8.654 70.629 1.00 84.81 217 ASP A N 1
ATOM 1751 C CA . ASP A 1 217 ? -37.751 -7.897 69.864 1.00 84.81 217 ASP A CA 1
ATOM 1752 C C . ASP A 1 217 ? -39.083 -7.657 70.606 1.00 84.81 217 ASP A C 1
ATOM 1754 O O . ASP A 1 217 ? -39.867 -6.763 70.274 1.00 84.81 217 ASP A O 1
ATOM 1758 N N . GLY A 1 218 ? -39.401 -8.479 71.604 1.00 87.12 218 GLY A N 1
ATOM 1759 C CA . GLY A 1 218 ? -40.548 -8.242 72.467 1.00 87.12 218 GLY A CA 1
ATOM 1760 C C . GLY A 1 218 ? -40.668 -9.216 73.626 1.00 87.12 218 GLY A C 1
ATOM 1761 O O . GLY A 1 218 ? -40.256 -10.373 73.556 1.00 87.12 218 GLY A O 1
ATOM 1762 N N . VAL A 1 219 ? -41.304 -8.755 74.703 1.00 90.00 219 VAL A N 1
ATOM 1763 C CA . VAL A 1 219 ? -41.503 -9.558 75.912 1.00 90.00 219 VAL A CA 1
ATOM 1764 C C . VAL A 1 219 ? -42.978 -9.652 76.260 1.00 90.00 219 VAL A C 1
ATOM 1766 O O . VAL A 1 219 ? -43.714 -8.662 76.276 1.00 90.00 219 VAL A O 1
ATOM 1769 N N . ILE A 1 220 ? -43.425 -10.876 76.521 1.00 91.06 220 ILE A N 1
ATOM 1770 C CA . ILE A 1 220 ? -44.825 -11.195 76.774 1.00 91.06 220 ILE A CA 1
ATOM 1771 C C . ILE A 1 220 ? -44.959 -11.879 78.129 1.00 91.06 220 ILE A C 1
ATOM 1773 O O . ILE A 1 220 ? -44.403 -12.948 78.353 1.00 91.06 220 ILE A O 1
ATOM 1777 N N . GLU A 1 221 ? -45.782 -11.314 79.000 1.00 91.88 221 GLU A N 1
ATOM 1778 C CA . GLU A 1 221 ? -46.248 -11.977 80.212 1.00 91.88 221 GLU A CA 1
ATOM 1779 C C . GLU A 1 221 ? -47.539 -12.750 79.904 1.00 91.88 221 GLU A C 1
ATOM 1781 O O . GLU A 1 221 ? -48.483 -12.212 79.313 1.00 91.88 221 GLU A O 1
ATOM 1786 N N . ALA A 1 222 ? -47.598 -14.029 80.270 1.00 93.19 222 ALA A N 1
ATOM 1787 C CA . ALA A 1 222 ? -48.787 -14.846 80.059 1.00 93.19 222 ALA A CA 1
ATOM 1788 C C . ALA A 1 222 ? -48.881 -16.020 81.043 1.00 93.19 222 ALA A C 1
ATOM 1790 O O . ALA A 1 222 ? -47.937 -16.361 81.742 1.00 93.19 222 ALA A O 1
ATOM 1791 N N . ILE A 1 223 ? -50.033 -16.688 81.069 1.00 91.88 223 ILE A N 1
ATOM 1792 C CA . ILE A 1 223 ? -50.250 -17.929 81.820 1.00 91.88 223 ILE A CA 1
ATOM 1793 C C . ILE A 1 223 ? -50.328 -19.088 80.832 1.00 91.88 223 ILE A C 1
ATOM 1795 O O . ILE A 1 223 ? -51.221 -19.120 79.971 1.00 91.88 223 ILE A O 1
ATOM 1799 N N . ARG A 1 224 ? -49.417 -20.054 80.963 1.00 93.50 224 ARG A N 1
ATOM 1800 C CA . ARG A 1 224 ? -49.385 -21.258 80.129 1.00 93.50 224 ARG A CA 1
ATOM 1801 C C . ARG A 1 224 ? -50.613 -22.126 80.409 1.00 93.50 224 ARG A C 1
ATOM 1803 O O . ARG A 1 224 ? -50.940 -22.427 81.554 1.00 93.50 224 ARG A O 1
ATOM 1810 N N . ARG A 1 225 ? -51.323 -22.543 79.355 1.00 90.31 225 ARG A N 1
ATOM 1811 C CA . ARG A 1 225 ? -52.596 -23.276 79.495 1.00 90.31 225 ARG A CA 1
ATOM 1812 C C . ARG A 1 225 ? -52.442 -24.725 79.955 1.00 90.31 225 ARG A C 1
ATOM 1814 O O . ARG A 1 225 ? -53.399 -25.272 80.488 1.00 90.31 225 ARG A O 1
ATOM 1821 N N . SER A 1 226 ? -51.288 -25.350 79.730 1.00 90.56 226 SER A N 1
ATOM 1822 C CA . SER A 1 226 ? -51.062 -26.763 80.059 1.00 90.56 226 SER A CA 1
ATOM 1823 C C . SER A 1 226 ? -50.948 -27.029 81.561 1.00 90.56 226 SER A C 1
ATOM 1825 O O . SER A 1 226 ? -51.379 -28.081 82.020 1.00 90.56 226 SER A O 1
ATOM 1827 N N . ASP A 1 227 ? -50.363 -26.097 82.316 1.00 90.50 227 ASP A N 1
ATOM 1828 C CA . ASP A 1 227 ? -50.000 -26.262 83.732 1.00 90.50 227 ASP A CA 1
ATOM 1829 C C . ASP A 1 227 ? -50.390 -25.058 84.606 1.00 90.50 227 ASP A C 1
ATOM 1831 O O . ASP A 1 227 ? -50.123 -25.050 85.806 1.00 90.50 227 ASP A O 1
ATOM 1835 N N . THR A 1 228 ? -51.047 -24.048 84.028 1.00 89.62 228 THR A N 1
ATOM 1836 C CA . THR A 1 228 ? -51.476 -22.811 84.700 1.00 89.62 228 THR A CA 1
ATOM 1837 C C . THR A 1 228 ? -50.339 -21.991 85.318 1.00 89.62 228 THR A C 1
ATOM 1839 O O . THR A 1 228 ? -50.589 -21.169 86.199 1.00 89.62 228 THR A O 1
ATOM 1842 N N . GLN A 1 229 ? -49.096 -22.167 84.855 1.00 91.56 229 GLN A N 1
ATOM 1843 C CA . GLN A 1 229 ? -47.961 -21.400 85.367 1.00 91.56 229 GLN A CA 1
ATOM 1844 C C . GLN A 1 229 ? -47.858 -20.012 84.711 1.00 91.56 229 GLN A C 1
ATOM 1846 O O . GLN A 1 229 ? -47.998 -19.908 83.486 1.00 91.56 229 GLN A O 1
ATOM 1851 N N . PRO A 1 230 ? -47.593 -18.946 85.494 1.00 89.62 230 PRO A N 1
ATOM 1852 C CA . PRO A 1 230 ? -47.209 -17.654 84.946 1.00 89.62 230 PRO A CA 1
ATOM 1853 C C . PRO A 1 230 ? -45.812 -17.763 84.330 1.00 89.62 230 PRO A C 1
ATOM 1855 O O . PRO A 1 230 ? -44.890 -18.303 84.942 1.00 89.62 230 PRO A O 1
ATOM 1858 N N . VAL A 1 231 ? -45.668 -17.272 83.106 1.00 90.62 231 VAL A N 1
ATOM 1859 C CA . VAL A 1 231 ? -44.424 -17.300 82.342 1.00 90.62 231 VAL A CA 1
ATOM 1860 C C . VAL A 1 231 ? -44.187 -15.954 81.672 1.00 90.62 231 VAL A C 1
ATOM 1862 O O . VAL A 1 231 ? -45.127 -15.277 81.249 1.00 90.62 231 VAL A O 1
ATOM 1865 N N . VAL A 1 232 ? -42.913 -15.604 81.540 1.00 87.75 232 VAL A N 1
ATOM 1866 C CA . VAL A 1 232 ? -42.453 -14.495 80.707 1.00 87.75 232 VAL A CA 1
ATOM 1867 C C . VAL A 1 232 ? -41.781 -15.102 79.482 1.00 87.75 232 VAL A C 1
ATOM 1869 O O . VAL A 1 232 ? -40.909 -15.961 79.603 1.00 87.75 232 VAL A O 1
ATOM 1872 N N . LEU A 1 233 ? -42.244 -14.709 78.302 1.00 87.50 233 LEU A N 1
ATOM 1873 C CA . LEU A 1 233 ? -41.739 -15.157 77.013 1.00 87.50 233 LEU A CA 1
ATOM 1874 C C . LEU A 1 233 ? -40.923 -14.020 76.402 1.00 87.50 233 LEU A C 1
ATOM 1876 O O . LEU A 1 233 ? -41.474 -12.959 76.113 1.00 87.50 233 LEU A O 1
ATOM 1880 N N . ALA A 1 234 ? -39.639 -14.271 76.182 1.00 87.75 234 ALA A N 1
ATOM 1881 C CA . ALA A 1 234 ? -38.815 -13.492 75.271 1.00 87.75 234 ALA A CA 1
ATOM 1882 C C . ALA A 1 234 ? -39.131 -13.949 73.838 1.00 87.75 234 ALA A C 1
ATOM 1884 O O . ALA A 1 234 ? -39.067 -15.147 73.545 1.00 87.75 234 ALA A O 1
ATOM 1885 N N . VAL A 1 235 ? -39.542 -13.026 72.971 1.00 87.62 235 VAL A N 1
ATOM 1886 C CA . VAL A 1 235 ? -39.951 -13.317 71.596 1.00 87.62 235 VAL A CA 1
ATOM 1887 C C . VAL A 1 235 ? -39.030 -12.597 70.633 1.00 87.62 235 VAL A C 1
ATOM 1889 O O . VAL A 1 235 ? -39.028 -11.376 70.589 1.00 87.62 235 VAL A O 1
ATOM 1892 N N . GLU A 1 236 ? -38.348 -13.384 69.809 1.00 86.94 236 GLU A N 1
ATOM 1893 C CA . GLU A 1 236 ? -37.608 -12.895 68.651 1.00 86.94 236 GLU A CA 1
ATOM 1894 C C . GLU A 1 236 ? -38.480 -13.019 67.396 1.00 86.94 236 GLU A C 1
ATOM 1896 O O . GLU A 1 236 ? -39.060 -14.082 67.125 1.00 86.94 236 GLU A O 1
ATOM 1901 N N . VAL A 1 237 ? -38.593 -11.951 66.615 1.00 83.75 237 VAL A N 1
ATOM 1902 C CA . VAL A 1 237 ? -39.415 -11.886 65.411 1.00 83.75 237 VAL A CA 1
ATOM 1903 C C . VAL A 1 237 ? -38.536 -11.798 64.176 1.00 83.75 237 VAL A C 1
ATOM 1905 O O . VAL A 1 237 ? -38.212 -10.740 63.652 1.00 83.75 237 VAL A O 1
ATOM 1908 N N . SER A 1 238 ? -38.256 -12.959 63.599 1.00 80.81 238 SER A N 1
ATOM 1909 C CA . SER A 1 238 ? -37.567 -13.033 62.316 1.00 80.81 238 SER A CA 1
ATOM 1910 C C . SER A 1 238 ? -38.539 -13.105 61.137 1.00 80.81 238 SER A C 1
ATOM 1912 O O . SER A 1 238 ? -39.627 -13.690 61.191 1.00 80.81 238 SER A O 1
ATOM 1914 N N . ALA A 1 239 ? -38.124 -12.532 60.010 1.00 72.94 239 ALA A N 1
ATOM 1915 C CA . ALA A 1 239 ? -38.735 -12.823 58.725 1.00 72.94 239 ALA A CA 1
ATOM 1916 C C . ALA A 1 239 ? -38.120 -14.101 58.135 1.00 72.94 239 ALA A C 1
ATOM 1918 O O . ALA A 1 239 ? -36.919 -14.138 57.881 1.00 72.94 239 ALA A O 1
ATOM 1919 N N . VAL A 1 240 ? -38.931 -15.114 57.812 1.00 65.00 240 VAL A N 1
ATOM 1920 C CA . VAL A 1 240 ? -38.451 -16.253 57.009 1.00 65.00 240 VAL A CA 1
ATOM 1921 C C . VAL A 1 240 ? -38.284 -15.793 55.557 1.00 65.00 240 VAL A C 1
ATOM 1923 O O . VAL A 1 240 ? -39.233 -15.310 54.935 1.00 65.00 240 VAL A O 1
ATOM 1926 N N . GLY A 1 241 ? -37.058 -15.887 55.044 1.00 55.34 241 GLY A N 1
ATOM 1927 C CA . GLY A 1 241 ? -36.643 -15.394 53.727 1.00 55.34 241 GLY A CA 1
ATOM 1928 C C . GLY A 1 241 ? -36.905 -16.336 52.552 1.00 55.34 241 GLY A C 1
ATOM 1929 O O . GLY A 1 241 ? -36.359 -16.095 51.483 1.00 55.34 241 GLY A O 1
ATOM 1930 N N . ASP A 1 242 ? -37.716 -17.383 52.707 1.00 51.97 242 ASP A N 1
ATOM 1931 C CA . ASP A 1 242 ? -37.996 -18.301 51.600 1.00 51.97 242 ASP A CA 1
ATOM 1932 C C . ASP A 1 242 ? -39.211 -17.849 50.791 1.00 51.97 242 ASP A C 1
ATOM 1934 O O . ASP A 1 242 ? -40.369 -18.155 51.093 1.00 51.97 242 ASP A O 1
ATOM 1938 N N . ARG A 1 243 ? -38.914 -17.120 49.715 1.00 42.25 243 ARG A N 1
ATOM 1939 C CA . ARG A 1 243 ? -39.696 -17.152 48.480 1.00 42.25 243 ARG A CA 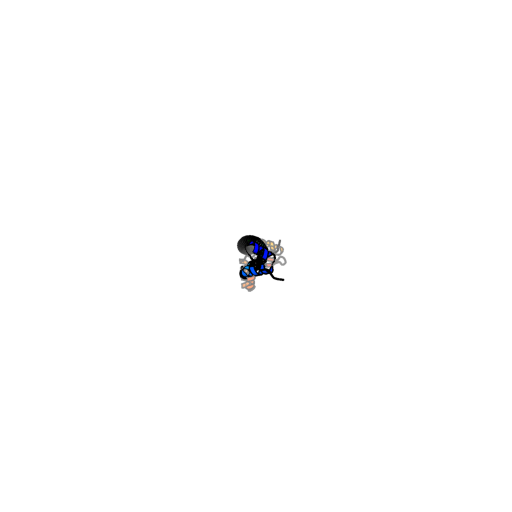1
ATOM 1940 C C . ARG A 1 243 ? -38.795 -16.763 47.311 1.00 42.25 243 ARG A C 1
ATOM 1942 O O . ARG A 1 243 ? -38.687 -15.596 46.950 1.00 42.25 243 ARG A O 1
ATOM 1949 N N . VAL A 1 244 ? -38.106 -17.766 46.778 1.00 40.16 244 VAL A N 1
ATOM 1950 C CA . VAL A 1 244 ? -37.594 -17.730 45.409 1.00 40.16 244 VAL A CA 1
ATOM 1951 C C . VAL A 1 244 ? -38.775 -18.137 44.527 1.00 40.16 244 VAL A C 1
ATOM 1953 O O . VAL A 1 244 ? -39.141 -19.310 44.517 1.00 40.16 244 VAL A O 1
ATOM 1956 N N . ASP A 1 245 ? -39.408 -17.158 43.883 1.00 39.19 245 ASP A N 1
ATOM 1957 C CA . ASP A 1 245 ? -40.177 -17.375 42.650 1.00 39.19 245 ASP A CA 1
ATOM 1958 C C . ASP A 1 245 ? -39.268 -17.024 41.461 1.00 39.19 245 ASP A C 1
ATOM 1960 O O . ASP A 1 245 ? -38.535 -16.009 41.567 1.00 39.19 245 ASP A O 1
#

Foldseek 3Di:
DDPPPQDDDDVVSVVVVCVVPVVVVVVVCCVVQPPCRVCVVVVVVVVVVVVVVVVVVVVVVVVVVVVVVVVVVVVVVVVVVVVVVVVVVVVVVVVVVVVVVVVVVVVVVVVVVVVVVVVVVVVVVVVVVVVVVVVVVVVVVVVVVVVVVVVVVVVVVQVVVLVVQLVCCQVCVCVVCVVFWAPKDWDDLVRVVVVLVVCVVVVVDDPVVSVVLNPFSTKIWTQTPPPRDTDIDRDHGDDDPDDDD

Sequence (245 aa):
MEESPLVIRDVEDLERILLTHPAWRERLRQLLLGEGLTALPQRFERFVAEEHAQLDQTLRRIGQLVEKLAEENLRLAQQTTLLTHRLNDLTQHMGRVEAQIEALTQRVNDLTQRMEQVEAQISQLAERVADLTRRMEQAESQIEALAHQLKRNTDELAELKGIVLELRLTRKAIVLFRQEFSAIRVLSEEAWGALLDEAEEKGYLAASEISDLSQVDGVIEAIRRSDTQPVVLAVEVSAVGDRVD

Secondary structure (DSSP, 8-state):
---------SHHHHHHHHHH-HHHHHHHHHHHS-HHHHHHHHHHHHHHHHHHHHHHHHHHHHHHHHHHHHHHHHHHHHHHHHHHHHHHHHHHHHHHHHHHHHHHHHHHHHHHHHHHHHHHHHHHHHHHHHHHHHHHHHHHHHHHHHHHHHHHHHHHHHHHHHHHHHHHHHHHHHHHHTTTEEEEEEPPHHHHHHHHHHHHHTTSS-HHHHHHHTT-SEEEEEEETTT--EEEEEE--PPP-----

pLDDT: mean 89.07, std 11.57, range [37.91, 98.38]